Protein AF-0000000077798494 (afdb_homodimer)

Nearest PDB structures (foldseek):
  8tsc-assembly1_B  TM=3.861E-01  e=1.442E+00  Homo sapiens
  9gcf-assembly1_B  TM=3.998E-01  e=1.922E+00  Bos taurus
  7jis-assembly1_B  TM=4.315E-01  e=2.874E+00  Bos taurus
  6ocu-assembly1_B  TM=4.328E-01  e=2.714E+00  Bos taurus
  8qbr-assembly1_A  TM=2.816E-01  e=2.036E+00  Nostoc punctiforme

Secondary structure (DSSP, 8-state):
--THHHHTSHHHHHHHHHHHHHHHHHHHHHHHHHHHHHHHHHHHHHHHHHHHHHHHHH----S--SSHHHHHHHHHHHHHHHHHHHHHHHHHHHHHHHHHTHHHHHHHHHHHHHHHHHHHHHHHHHHHHHHHHHHHHHHHHHT--------------/--THHHHTSHHHHHHHHHHHHHHHHHHHHHHHHHHHHHHHHHHHHHHHHHHHHHHHHH----S--SSHHHHHHHHHHHHHHHHHHHHHHHHHHHHHHHHHTHHHHHHHHHHHHHHHHHHHHHHHHHHHHHHHHHHHHHHHHHT--------------

Radius of gyration: 45.67 Å; Cα contacts (8 Å, |Δi|>4): 141; chains: 2; bounding box: 42×217×79 Å

Solvent-accessible surface area (backbone atoms only — not comparable to full-atom values): 17309 Å² total; per-residue (Å²): 134,67,78,69,54,62,63,67,25,75,65,37,51,51,53,53,51,50,53,52,48,52,50,49,51,50,54,50,50,51,46,52,52,51,52,52,50,28,50,52,30,40,54,50,18,50,49,34,42,48,56,50,50,54,45,62,70,66,51,70,72,65,73,76,61,84,53,69,68,45,43,52,53,49,48,53,49,48,51,52,53,50,46,39,47,51,48,18,50,51,32,39,50,49,21,50,49,42,60,64,44,61,45,45,56,48,52,51,50,51,51,51,49,53,49,50,54,51,51,51,51,51,51,50,51,52,53,48,52,52,49,55,52,54,51,54,56,58,57,62,62,65,64,58,74,74,78,73,78,79,81,79,78,83,77,66,131,135,66,79,67,55,64,63,66,26,74,65,36,51,52,53,54,50,50,53,52,48,53,51,49,50,49,53,49,50,52,47,52,51,49,52,50,50,27,50,54,31,39,54,50,16,49,50,34,42,48,56,49,48,54,44,62,70,67,53,69,73,65,75,76,61,86,52,69,67,48,43,51,53,51,49,54,49,48,51,51,53,50,47,39,47,51,48,17,51,51,31,38,51,51,21,52,47,43,60,64,45,61,46,45,54,48,52,51,50,50,51,52,50,53,51,50,55,51,53,51,53,52,51,50,52,51,54,51,51,52,50,56,53,52,52,54,57,58,58,64,64,66,64,62,76,74,78,72,80,81,81,81,80,80,78,74,130

Structure (mmCIF, N/CA/C/O backbone):
data_AF-0000000077798494-model_v1
#
loop_
_entity.id
_entity.type
_entity.pdbx_description
1 polymer 'F-BAR domain-containing protein'
#
loop_
_atom_site.group_PDB
_atom_site.id
_atom_site.type_symbol
_atom_site.label_atom_id
_atom_site.label_alt_id
_atom_site.label_comp_id
_atom_site.label_asym_id
_atom_site.label_entity_id
_atom_site.label_seq_id
_atom_site.pdbx_PDB_ins_code
_atom_site.Cartn_x
_atom_site.Cartn_y
_atom_site.Cartn_z
_atom_site.occupancy
_atom_site.B_iso_or_equiv
_atom_site.auth_seq_id
_atom_site.auth_comp_id
_atom_site.auth_asym_id
_atom_site.auth_atom_id
_atom_site.pdbx_PDB_model_num
ATOM 1 N N . MET A 1 1 ? -2.008 61.969 16.922 1 38.12 1 MET A N 1
ATOM 2 C CA . MET A 1 1 ? -2.854 60.781 16.953 1 38.12 1 MET A CA 1
ATOM 3 C C . MET A 1 1 ? -2.119 59.562 16.375 1 38.12 1 MET A C 1
ATOM 5 O O . MET A 1 1 ? -1.83 59.531 15.18 1 38.12 1 MET A O 1
ATOM 9 N N . GLY A 1 2 ? -1.112 59 16.969 1 40.19 2 GLY A N 1
ATOM 10 C CA . GLY A 1 2 ? 0.053 58.25 16.5 1 40.19 2 GLY A CA 1
ATOM 11 C C . GLY A 1 2 ? -0.3 56.938 15.812 1 40.19 2 GLY A C 1
ATOM 12 O O . GLY A 1 2 ? -1.359 56.375 16.078 1 40.19 2 GLY A O 1
ATOM 13 N N . PHE A 1 3 ? 0.124 56.75 14.633 1 51.22 3 PHE A N 1
ATOM 14 C CA . PHE A 1 3 ? 0.122 55.625 13.68 1 51.22 3 PHE A CA 1
ATOM 15 C C . PHE A 1 3 ? 0.078 54.281 14.406 1 51.22 3 PHE A C 1
ATOM 17 O O . PHE A 1 3 ? -0.374 53.281 13.844 1 51.22 3 PHE A O 1
ATOM 24 N N . GLY A 1 4 ? 0.77 54.156 15.562 1 50.47 4 GLY A N 1
ATOM 25 C CA . GLY A 1 4 ? 0.907 52.938 16.328 1 50.47 4 GLY A CA 1
ATOM 26 C C . GLY A 1 4 ? -0.412 52.438 16.875 1 50.47 4 GLY A C 1
ATOM 27 O O . GLY A 1 4 ? -0.522 51.25 17.25 1 50.47 4 GLY A O 1
ATOM 28 N N . THR A 1 5 ? -1.364 53.219 17.234 1 53.5 5 THR A N 1
ATOM 29 C CA . THR A 1 5 ? -2.592 52.875 17.953 1 53.5 5 THR A CA 1
ATOM 30 C C . THR A 1 5 ? -3.543 52.094 17.062 1 53.5 5 THR A C 1
ATOM 32 O O . THR A 1 5 ? -4.328 51.281 17.547 1 53.5 5 THR A O 1
ATOM 35 N N . GLU A 1 6 ? -3.629 52.438 15.859 1 54.19 6 GLU A N 1
ATOM 36 C CA . GLU A 1 6 ? -4.586 51.781 14.961 1 54.19 6 GLU A CA 1
ATOM 37 C C . GLU A 1 6 ? -4.234 50.312 14.727 1 54.19 6 GLU A C 1
ATOM 39 O O . GLU A 1 6 ? -5.125 49.5 14.531 1 54.19 6 GLU A O 1
ATOM 44 N N . LEU A 1 7 ? -2.904 50.125 14.656 1 56.25 7 LEU A N 1
ATOM 45 C CA . LEU A 1 7 ? -2.393 48.781 14.406 1 56.25 7 LEU A CA 1
ATOM 46 C C . LEU A 1 7 ? -2.574 47.875 15.633 1 56.25 7 LEU A C 1
ATOM 48 O O . LEU A 1 7 ? -2.57 46.656 15.516 1 56.25 7 LEU A O 1
ATOM 52 N N . CYS A 1 8 ? -2.719 48.594 16.734 1 62.16 8 CYS A N 1
ATOM 53 C CA . CYS A 1 8 ? -2.908 47.906 18 1 62.16 8 CYS A CA 1
ATOM 54 C C . CYS A 1 8 ? -4.371 47.938 18.422 1 62.16 8 CYS A C 1
ATOM 56 O O . CYS A 1 8 ? -4.715 47.469 19.516 1 62.16 8 CYS A O 1
ATOM 58 N N . GLY A 1 9 ? -5.184 48.438 17.438 1 74.38 9 GLY A N 1
ATOM 59 C CA . GLY A 1 9 ? -6.586 48.531 17.812 1 74.38 9 GLY A CA 1
ATOM 60 C C . GLY A 1 9 ? -7.312 47.188 17.719 1 74.38 9 GLY A C 1
ATOM 61 O O . GLY A 1 9 ? -6.699 46.188 17.422 1 74.38 9 GLY A O 1
ATOM 62 N N . PRO A 1 10 ? -8.594 47.188 18.109 1 82.38 10 PRO A N 1
ATOM 63 C CA . PRO A 1 10 ? -9.414 45.969 18.125 1 82.38 10 PRO A CA 1
ATOM 64 C C . PRO A 1 10 ? -9.422 45.281 16.766 1 82.38 10 PRO A C 1
ATOM 66 O O . PRO A 1 10 ? -9.469 44.031 16.703 1 82.38 10 PRO A O 1
ATOM 69 N N . GLN A 1 11 ? -9.297 46.031 15.727 1 84.44 11 GLN A N 1
ATOM 70 C CA . GLN A 1 11 ? -9.32 45.438 14.398 1 84.44 11 GLN A CA 1
ATOM 71 C C . GLN A 1 11 ? -8.023 44.688 14.117 1 84.44 11 GLN A C 1
ATOM 73 O O . GLN A 1 11 ? -8.047 43.625 13.516 1 84.44 11 GLN A O 1
ATOM 78 N N . ALA A 1 12 ? -6.969 45.344 14.523 1 83.81 12 ALA A N 1
ATOM 79 C CA . ALA A 1 12 ? -5.668 44.688 14.336 1 83.81 12 ALA A CA 1
ATOM 80 C C . ALA A 1 12 ? -5.562 43.406 15.156 1 83.81 12 ALA A C 1
ATOM 82 O O . ALA A 1 12 ? -5.039 42.406 14.68 1 83.81 12 ALA A O 1
ATOM 83 N N . HIS A 1 13 ? -6.113 43.5 16.312 1 86.31 13 HIS A N 1
ATOM 84 C CA . HIS A 1 13 ? -6.105 42.312 17.203 1 86.31 13 HIS A CA 1
ATOM 85 C C . HIS A 1 13 ? -6.887 41.156 16.578 1 86.31 13 HIS A C 1
ATOM 87 O O . HIS A 1 13 ? -6.391 40.031 16.531 1 86.31 13 HIS A O 1
ATOM 93 N N . SER A 1 14 ? -8.023 41.469 16.062 1 88.62 14 SER A N 1
ATOM 94 C CA . SER A 1 14 ? -8.883 40.438 15.469 1 88.62 14 SER A CA 1
ATOM 95 C C . SER A 1 14 ? -8.234 39.844 14.234 1 88.62 14 SER A C 1
ATOM 97 O O . SER A 1 14 ? -8.344 38.625 14.008 1 88.62 14 SER A O 1
ATOM 99 N N . ALA A 1 15 ? -7.645 40.656 13.438 1 89.19 15 ALA A N 1
ATOM 100 C CA . ALA A 1 15 ? -6.98 40.156 12.227 1 89.19 15 ALA A CA 1
ATOM 101 C C . ALA A 1 15 ? -5.848 39.219 12.57 1 89.19 15 ALA A C 1
ATOM 103 O O . ALA A 1 15 ? -5.668 38.188 11.898 1 89.19 15 ALA A O 1
ATOM 104 N N . LEU A 1 16 ? -5.066 39.562 13.617 1 85.62 16 LEU A N 1
ATOM 105 C CA . LEU A 1 16 ? -3.951 38.719 14.039 1 85.62 16 LEU A CA 1
ATOM 106 C C . LEU A 1 16 ? -4.453 37.375 14.555 1 85.62 16 LEU A C 1
ATOM 108 O O . LEU A 1 16 ? -3.861 36.312 14.258 1 85.62 16 LEU A O 1
ATOM 112 N N . LEU A 1 17 ? -5.586 37.375 15.195 1 89.31 17 LEU A N 1
ATOM 113 C CA . LEU A 1 17 ? -6.152 36.156 15.711 1 89.31 17 LEU A CA 1
ATOM 114 C C . LEU A 1 17 ? -6.656 35.25 14.586 1 89.31 17 LEU A C 1
ATOM 116 O O . LEU A 1 17 ? -6.492 34.031 14.625 1 89.31 17 LEU A O 1
ATOM 120 N N . GLN A 1 18 ? -7.246 35.875 13.602 1 88.88 18 GLN A N 1
ATOM 121 C CA . GLN A 1 18 ? -7.746 35.125 12.453 1 88.88 18 GLN A CA 1
ATOM 122 C C . GLN A 1 18 ? -6.609 34.438 11.711 1 88.88 18 GLN A C 1
ATOM 124 O O . GLN A 1 18 ? -6.754 33.281 11.273 1 88.88 18 GLN A O 1
ATOM 129 N N . LEU A 1 19 ? -5.516 35.188 11.602 1 84.06 19 LEU A N 1
ATOM 130 C CA . LEU A 1 19 ? -4.34 34.594 10.953 1 84.06 19 LEU A CA 1
ATOM 131 C C . LEU A 1 19 ? -3.82 33.406 11.742 1 84.06 19 LEU A C 1
ATOM 133 O O . LEU A 1 19 ? -3.535 32.344 11.164 1 84.06 19 LEU A O 1
ATOM 137 N N . GLN A 1 20 ? -3.766 33.5 12.984 1 86.12 20 GLN A N 1
ATOM 138 C CA . GLN A 1 20 ? -3.289 32.438 13.844 1 86.12 20 GLN A CA 1
ATOM 139 C C . GLN A 1 20 ? -4.227 31.219 13.789 1 86.12 20 GLN A C 1
ATOM 141 O O . GLN A 1 20 ? -3.775 30.078 13.781 1 86.12 20 GLN A O 1
ATOM 146 N N . ASP A 1 21 ? -5.488 31.547 13.688 1 88.81 21 ASP A N 1
ATOM 147 C CA . ASP A 1 21 ? -6.48 30.469 13.617 1 88.81 21 ASP A CA 1
ATOM 148 C C . ASP A 1 21 ? -6.348 29.688 12.312 1 88.81 21 ASP A C 1
ATOM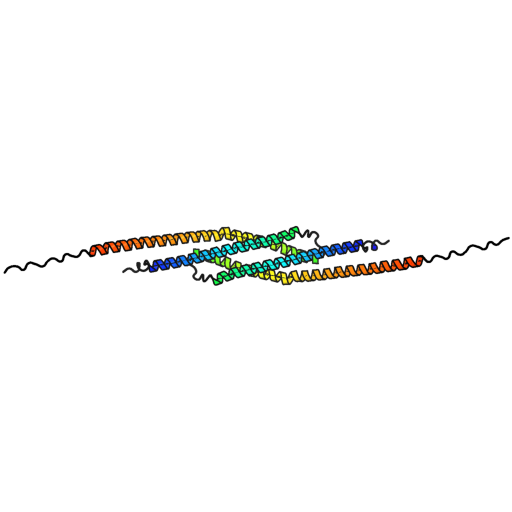 150 O O . ASP A 1 21 ? -6.465 28.469 12.312 1 88.81 21 ASP A O 1
ATOM 154 N N . SER A 1 22 ? -6.172 30.406 11.258 1 86.31 22 SER A N 1
ATOM 155 C CA . SER A 1 22 ? -5.996 29.75 9.969 1 86.31 22 SER A CA 1
ATOM 156 C C . SER A 1 22 ? -4.77 28.844 9.969 1 86.31 22 SER A C 1
ATOM 158 O O . SER A 1 22 ? -4.797 27.75 9.398 1 86.31 22 SER A O 1
ATOM 160 N N . GLU A 1 23 ? -3.729 29.297 10.586 1 86.12 23 GLU A N 1
ATOM 161 C CA . GLU A 1 23 ? -2.508 28.5 10.695 1 86.12 23 GLU A CA 1
ATOM 162 C C . GLU A 1 23 ? -2.746 27.234 11.508 1 86.12 23 GLU A C 1
ATOM 164 O O . GLU A 1 23 ? -2.279 26.141 11.141 1 86.12 23 GLU A O 1
ATOM 169 N N . LEU A 1 24 ? -3.4 27.484 12.523 1 89.25 24 LEU A N 1
ATOM 170 C CA . LEU A 1 24 ? -3.705 26.359 13.383 1 89.25 24 LEU A CA 1
ATOM 171 C C . LEU A 1 24 ? -4.562 25.328 12.648 1 89.25 24 LEU A C 1
ATOM 173 O O . LEU A 1 24 ? -4.336 24.125 12.773 1 89.25 24 LEU A O 1
ATOM 177 N N . ARG A 1 25 ? -5.496 25.828 11.914 1 89.56 25 ARG A N 1
ATOM 178 C CA . ARG A 1 25 ? -6.344 24.922 11.141 1 89.56 25 ARG A CA 1
ATOM 179 C C . ARG A 1 25 ? -5.52 24.109 10.148 1 89.56 25 ARG A C 1
ATOM 181 O O . ARG A 1 25 ? -5.758 22.922 9.961 1 89.56 25 ARG A O 1
ATOM 188 N N . LEU A 1 26 ? -4.578 24.734 9.555 1 85.75 26 LEU A N 1
ATOM 189 C CA . LEU A 1 26 ? -3.715 24.062 8.586 1 85.75 26 LEU A CA 1
ATOM 190 C C . LEU A 1 26 ? -2.873 22.984 9.258 1 85.75 26 LEU A C 1
ATOM 192 O O . LEU A 1 26 ? -2.773 21.875 8.75 1 85.75 26 LEU A O 1
ATOM 196 N N . LEU A 1 27 ? -2.299 23.375 10.344 1 89.56 27 LEU A N 1
ATOM 197 C CA . LEU A 1 27 ? -1.454 22.422 11.07 1 89.56 27 LEU A CA 1
ATOM 198 C C . LEU A 1 27 ? -2.262 21.219 11.531 1 89.56 27 LEU A C 1
ATOM 200 O O . LEU A 1 27 ? -1.782 20.078 11.469 1 89.56 27 LEU A O 1
ATOM 204 N N . GLU A 1 28 ? -3.486 21.484 11.914 1 91.94 28 GLU A N 1
ATOM 205 C CA . GLU A 1 28 ? -4.359 20.391 12.344 1 91.94 28 GLU A CA 1
ATOM 206 C C . GLU A 1 28 ? -4.73 19.5 11.164 1 91.94 28 GLU A C 1
ATOM 208 O O . GLU A 1 28 ? -4.836 18.281 11.32 1 91.94 28 GLU A O 1
ATOM 213 N N . LEU A 1 29 ? -5.039 20.094 10.102 1 89.75 29 LEU A N 1
ATOM 214 C CA . LEU A 1 29 ? -5.32 19.312 8.898 1 89.75 29 LEU A CA 1
ATOM 215 C C . LEU A 1 29 ? -4.129 18.438 8.523 1 89.75 29 LEU A C 1
ATOM 217 O O . LEU A 1 29 ? -4.301 17.266 8.188 1 89.75 29 LEU A O 1
ATOM 221 N N . MET A 1 30 ? -2.918 19 8.562 1 89.44 30 MET A N 1
ATOM 222 C CA . MET A 1 30 ? -1.704 18.25 8.258 1 89.44 30 MET A CA 1
ATOM 223 C C . MET A 1 30 ? -1.547 17.062 9.203 1 89.44 30 MET A C 1
ATOM 225 O O . MET A 1 30 ? -1.207 15.961 8.766 1 89.44 30 MET A O 1
ATOM 229 N N . LYS A 1 31 ? -1.787 17.375 10.422 1 91.69 31 LYS A N 1
ATOM 230 C CA . LYS A 1 31 ? -1.678 16.312 11.422 1 91.69 31 LYS A CA 1
ATOM 231 C C . LYS A 1 31 ? -2.662 15.188 11.125 1 91.69 31 LYS A C 1
ATOM 233 O O . LYS A 1 31 ? -2.281 14.016 11.109 1 91.69 31 LYS A O 1
ATOM 238 N N . LYS A 1 32 ? -3.877 15.555 10.906 1 93.31 32 LYS A N 1
ATOM 239 C CA . LYS A 1 32 ? -4.91 14.562 10.617 1 93.31 32 LYS A CA 1
ATOM 240 C C . LYS A 1 32 ? -4.551 13.727 9.398 1 93.31 32 LYS A C 1
ATOM 242 O O . LYS A 1 32 ? -4.711 12.5 9.398 1 93.31 32 LYS A O 1
ATOM 247 N N . TRP A 1 33 ? -4.184 14.422 8.43 1 93.38 33 TRP A N 1
ATOM 248 C CA . TRP A 1 33 ? -3.809 13.766 7.18 1 93.38 33 TRP A CA 1
ATOM 249 C C . TRP A 1 33 ? -2.652 12.797 7.398 1 93.38 33 TRP A C 1
ATOM 251 O O . TRP A 1 33 ? -2.666 11.672 6.883 1 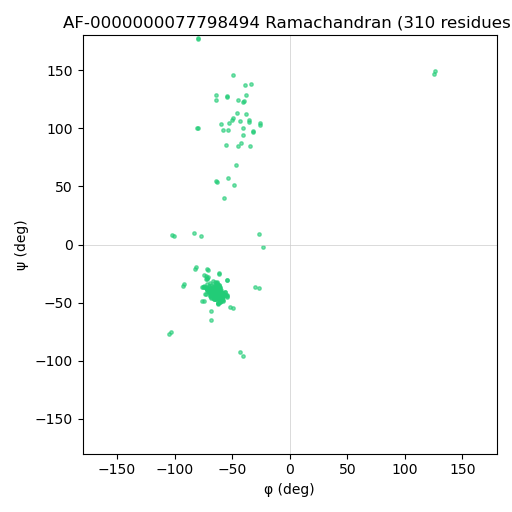93.38 33 TRP A O 1
ATOM 261 N N . MET A 1 34 ? -1.653 13.156 8.125 1 92.44 34 MET A N 1
ATOM 262 C CA . MET A 1 34 ? -0.494 12.312 8.398 1 92.44 34 MET A CA 1
ATOM 263 C C . MET A 1 34 ? -0.892 11.086 9.211 1 92.44 34 MET A C 1
ATOM 265 O O . MET A 1 34 ? -0.381 9.984 8.977 1 92.44 34 MET A O 1
ATOM 269 N N . VAL A 1 35 ? -1.792 11.336 10.148 1 94.12 35 VAL A N 1
ATOM 270 C CA . VAL A 1 35 ? -2.266 10.219 10.961 1 94.12 35 VAL A CA 1
ATOM 271 C C . VAL A 1 35 ? -2.963 9.195 10.078 1 94.12 35 VAL A C 1
ATOM 273 O O . VAL A 1 35 ? -2.723 7.988 10.203 1 94.12 35 VAL A O 1
ATOM 276 N N . GLN A 1 36 ? -3.762 9.703 9.219 1 94.25 36 GLN A N 1
ATOM 277 C CA . GLN A 1 36 ? -4.477 8.828 8.297 1 94.25 36 GLN A CA 1
ATOM 278 C C . GLN A 1 36 ? -3.508 8.078 7.391 1 94.25 36 GLN A C 1
ATOM 280 O O . GLN A 1 36 ? -3.691 6.887 7.129 1 94.25 36 GLN A O 1
ATOM 285 N N . ARG A 1 37 ? -2.514 8.773 6.934 1 94.62 37 ARG A N 1
ATOM 286 C CA . ARG A 1 37 ? -1.514 8.156 6.066 1 94.62 37 ARG A CA 1
ATOM 287 C C . ARG A 1 37 ? -0.758 7.055 6.805 1 94.62 37 ARG A C 1
ATOM 289 O O . ARG A 1 37 ? -0.543 5.973 6.258 1 94.62 37 ARG A O 1
ATOM 296 N N . ALA A 1 38 ? -0.375 7.348 7.973 1 95 38 ALA A N 1
ATOM 297 C CA . ALA A 1 38 ? 0.33 6.348 8.773 1 95 38 ALA A CA 1
ATOM 298 C C . ALA A 1 38 ? -0.544 5.121 9.016 1 95 38 ALA A C 1
ATOM 300 O O . ALA A 1 38 ? -0.068 3.986 8.93 1 95 38 ALA A O 1
ATOM 301 N N . LYS A 1 39 ? -1.758 5.352 9.289 1 95.94 39 LYS A N 1
ATOM 302 C CA . LYS A 1 39 ? -2.689 4.254 9.523 1 95.94 39 LYS A CA 1
ATOM 303 C C . LYS A 1 39 ? -2.842 3.385 8.281 1 95.94 39 LYS A C 1
ATOM 305 O O . LYS A 1 39 ? -2.783 2.156 8.359 1 95.94 39 LYS A O 1
ATOM 310 N N . SER A 1 40 ? -3.094 3.988 7.207 1 96.44 40 SER A N 1
ATOM 311 C CA . SER A 1 40 ? -3.258 3.266 5.949 1 96.44 40 SER A CA 1
ATOM 312 C C . SER A 1 40 ? -2.016 2.447 5.617 1 96.44 40 SER A C 1
ATOM 314 O O . SER A 1 40 ? -2.121 1.298 5.184 1 96.44 40 SER A O 1
ATOM 316 N N . ASP A 1 41 ? -0.827 3.008 5.805 1 97 41 ASP A N 1
ATOM 317 C CA . ASP A 1 41 ? 0.42 2.287 5.57 1 97 41 ASP A CA 1
ATOM 318 C C . ASP A 1 41 ? 0.528 1.062 6.477 1 97 41 ASP A C 1
ATOM 320 O O . ASP A 1 41 ? 0.942 -0.01 6.031 1 97 41 ASP A O 1
ATOM 324 N N . ARG A 1 42 ? 0.191 1.216 7.699 1 96.31 42 ARG A N 1
ATOM 325 C CA . ARG A 1 42 ? 0.266 0.118 8.656 1 96.31 42 ARG A CA 1
ATOM 326 C C . ARG A 1 42 ? -0.677 -1.016 8.266 1 96.31 42 ARG A C 1
ATOM 328 O O . ARG A 1 42 ? -0.296 -2.188 8.305 1 96.31 42 ARG A O 1
ATOM 335 N N . GLU A 1 43 ? -1.844 -0.682 7.918 1 97.12 43 GLU A N 1
ATOM 336 C CA . GLU A 1 43 ? -2.84 -1.676 7.535 1 97.12 43 GLU A CA 1
ATOM 337 C C . GLU A 1 43 ? -2.406 -2.438 6.285 1 97.12 43 GLU A C 1
ATOM 339 O O . GLU A 1 43 ? -2.51 -3.664 6.234 1 97.12 43 GLU A O 1
ATOM 344 N N . TY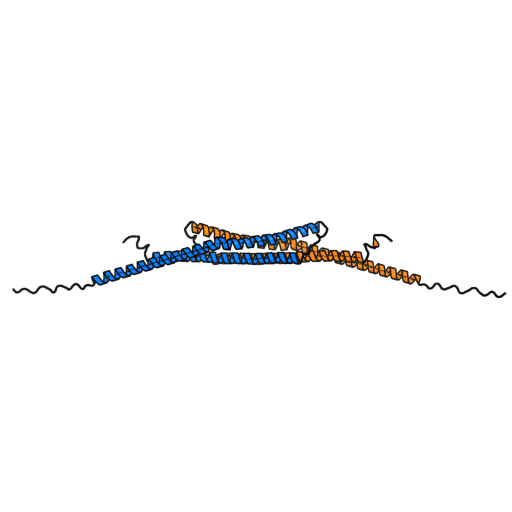R A 1 44 ? -1.979 -1.751 5.367 1 97.88 44 TYR A N 1
ATOM 345 C CA . TYR A 1 44 ? -1.54 -2.412 4.141 1 97.88 44 TYR A CA 1
ATOM 346 C C . TYR A 1 44 ? -0.297 -3.258 4.395 1 97.88 44 TYR A C 1
ATOM 348 O O . TYR A 1 44 ? -0.161 -4.352 3.844 1 97.88 44 TYR A O 1
ATOM 356 N N . ALA A 1 45 ? 0.644 -2.732 5.168 1 97.75 45 ALA A N 1
ATOM 357 C CA . ALA A 1 45 ? 1.824 -3.514 5.527 1 97.75 45 ALA A CA 1
ATOM 358 C C . ALA A 1 45 ? 1.43 -4.84 6.168 1 97.75 45 ALA A C 1
ATOM 360 O O . ALA A 1 45 ? 1.997 -5.887 5.848 1 97.75 45 ALA A O 1
ATOM 361 N N . ALA A 1 46 ? 0.474 -4.762 7.031 1 97.69 46 ALA A N 1
ATOM 362 C CA . ALA A 1 46 ? -0.006 -5.969 7.699 1 97.69 46 ALA A CA 1
ATOM 363 C C . ALA A 1 46 ? -0.623 -6.941 6.695 1 97.69 46 ALA A C 1
ATOM 365 O O . ALA A 1 46 ? -0.412 -8.148 6.785 1 97.69 46 ALA A O 1
ATOM 366 N N . LEU A 1 47 ? -1.389 -6.395 5.832 1 97.19 47 LEU A N 1
ATOM 367 C CA . LEU A 1 47 ? -2.004 -7.215 4.793 1 97.19 47 LEU A CA 1
ATOM 368 C C . LEU A 1 47 ? -0.942 -7.934 3.969 1 97.19 47 LEU A C 1
ATOM 370 O O . LEU A 1 47 ? -1.046 -9.141 3.73 1 97.19 47 LEU A O 1
ATOM 374 N N . LEU A 1 48 ? 0.085 -7.203 3.518 1 96.88 48 LEU A N 1
ATOM 375 C CA . LEU A 1 48 ? 1.164 -7.777 2.721 1 96.88 48 LEU A CA 1
ATOM 376 C C . LEU A 1 48 ? 1.906 -8.852 3.508 1 96.88 48 LEU A C 1
ATOM 378 O O . LEU A 1 48 ? 2.236 -9.906 2.963 1 96.88 48 LEU A O 1
ATOM 382 N N . HIS A 1 49 ? 2.096 -8.562 4.746 1 95.69 49 HIS A N 1
ATOM 383 C CA . HIS A 1 49 ? 2.783 -9.523 5.594 1 95.69 49 HIS A CA 1
ATOM 384 C C . HIS A 1 49 ? 1.967 -10.805 5.75 1 95.69 49 HIS A C 1
ATOM 386 O O . HIS A 1 49 ? 2.51 -11.906 5.664 1 95.69 49 HIS A O 1
ATOM 392 N N . ASN A 1 50 ? 0.719 -10.617 5.934 1 95.06 50 ASN A N 1
ATOM 393 C CA . ASN A 1 50 ? -0.171 -11.766 6.039 1 95.06 50 ASN A CA 1
ATOM 394 C C . ASN A 1 50 ? -0.192 -12.578 4.746 1 95.06 50 ASN A C 1
ATOM 396 O O . ASN A 1 50 ? -0.195 -13.812 4.781 1 95.06 50 ASN A O 1
ATOM 400 N N . THR A 1 51 ? -0.276 -11.875 3.678 1 93 51 THR A N 1
ATOM 401 C CA . THR A 1 51 ? -0.236 -12.531 2.375 1 93 51 THR A CA 1
ATOM 402 C C . THR A 1 51 ? 1.053 -13.336 2.209 1 93 51 THR A C 1
ATOM 404 O O . THR A 1 51 ? 1.03 -14.461 1.721 1 93 51 THR A O 1
ATOM 407 N N . PHE A 1 52 ? 2.123 -12.812 2.596 1 92.44 52 PHE A N 1
ATOM 408 C CA . PHE A 1 52 ? 3.426 -13.461 2.547 1 92.44 52 PHE A CA 1
ATOM 409 C C . PHE A 1 52 ? 3.441 -14.703 3.43 1 92.44 52 PHE A C 1
ATOM 411 O O . PHE A 1 52 ? 3.865 -15.781 2.994 1 92.44 52 PHE A O 1
ATOM 418 N N . CYS A 1 53 ? 2.836 -14.594 4.629 1 90.94 53 CYS A N 1
ATOM 419 C CA . CYS A 1 53 ? 2.844 -15.688 5.598 1 90.94 53 CYS A CA 1
ATOM 420 C C . CYS A 1 53 ? 1.955 -16.828 5.133 1 90.94 53 CYS A C 1
ATOM 422 O O . CYS A 1 53 ? 2.264 -18 5.379 1 90.94 53 CYS A O 1
ATOM 424 N N . GLN A 1 54 ? 0.9 -16.547 4.543 1 86.31 54 GLN A N 1
ATOM 425 C CA . GLN A 1 54 ? -0.019 -17.562 4.043 1 86.31 54 GLN A CA 1
ATOM 426 C C . GLN A 1 54 ? 0.657 -18.453 3.002 1 86.31 54 GLN A C 1
ATOM 428 O O . GLN A 1 54 ? 0.375 -19.641 2.922 1 86.31 54 GLN A O 1
ATOM 433 N N . LEU A 1 55 ? 1.501 -17.875 2.262 1 83.81 55 LEU A N 1
ATOM 434 C CA . LEU A 1 55 ? 2.234 -18.625 1.258 1 83.81 55 LEU A CA 1
ATOM 435 C C . LEU A 1 55 ? 3.244 -19.562 1.916 1 83.81 55 LEU A C 1
ATOM 437 O O . LEU A 1 55 ? 3.414 -20.703 1.48 1 83.81 55 LEU A O 1
ATOM 441 N N . GLU A 1 56 ? 3.854 -19.094 2.877 1 76.69 56 GLU A N 1
ATOM 442 C CA . GLU A 1 56 ? 4.855 -19.875 3.586 1 76.69 56 GLU A CA 1
ATOM 443 C C . GLU A 1 56 ? 4.227 -21.094 4.246 1 76.69 56 GLU A C 1
ATOM 445 O O . GLU A 1 56 ? 4.848 -22.156 4.316 1 76.69 56 GLU A O 1
ATOM 450 N N . LYS A 1 57 ? 3.029 -20.984 4.66 1 75.44 57 LYS A N 1
ATOM 451 C CA . LYS A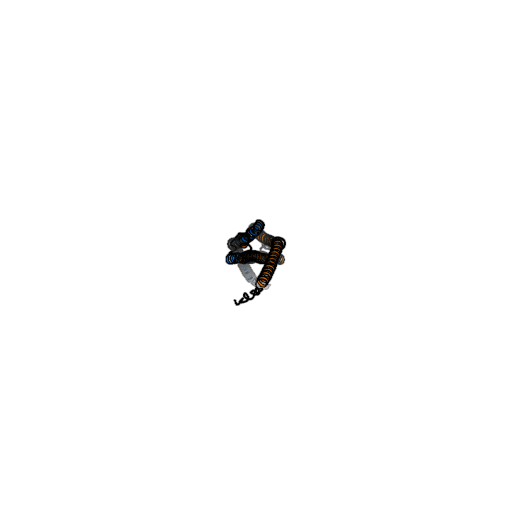 1 57 ? 2.328 -22.094 5.312 1 75.44 57 LYS A CA 1
ATOM 452 C C . LYS A 1 57 ? 1.872 -23.125 4.293 1 75.44 57 LYS A C 1
ATOM 454 O O . LYS A 1 57 ? 1.851 -24.328 4.586 1 75.44 57 LYS A O 1
ATOM 459 N N . GLN A 1 58 ? 1.281 -22.703 3.299 1 65 58 GLN A N 1
ATOM 460 C CA . GLN A 1 58 ? 0.806 -23.625 2.271 1 65 58 GLN A CA 1
ATOM 461 C C . GLN A 1 58 ? 1.972 -24.266 1.528 1 65 58 GLN A C 1
ATOM 463 O O . GLN A 1 58 ? 1.896 -25.438 1.136 1 65 58 GLN A O 1
ATOM 468 N N . GLU A 1 59 ? 2.824 -23.359 0.733 1 55.44 59 GLU A N 1
ATOM 469 C CA . GLU A 1 59 ? 3.807 -23.844 -0.232 1 55.44 59 GLU A CA 1
ATOM 470 C C . GLU A 1 59 ? 4.898 -24.656 0.455 1 55.44 59 GLU A C 1
ATOM 472 O O . GLU A 1 59 ? 5.727 -24.109 1.186 1 55.44 59 GLU A O 1
ATOM 477 N N . GLY A 1 60 ? 4.676 -25.547 1.135 1 50.81 60 GLY A N 1
ATOM 478 C CA . GLY A 1 60 ? 5.613 -26.656 0.993 1 50.81 60 GLY A CA 1
ATOM 479 C C . GLY A 1 60 ? 6.258 -26.719 -0.38 1 50.81 60 GLY A C 1
ATOM 480 O O . GLY A 1 60 ? 6.113 -27.719 -1.094 1 50.81 60 GLY A O 1
ATOM 481 N N . PHE A 1 61 ? 6.023 -25.781 -1.041 1 51.56 61 PHE A N 1
ATOM 482 C CA . PHE A 1 61 ? 6.441 -25.719 -2.438 1 51.56 61 PHE A CA 1
ATOM 483 C C . PHE A 1 61 ? 7.902 -26.125 -2.584 1 51.56 61 PHE A C 1
ATOM 485 O O . PHE A 1 61 ? 8.805 -25.312 -2.387 1 51.56 61 PHE A O 1
ATOM 492 N N . ARG A 1 62 ? 8.094 -27.172 -2.031 1 51.69 62 ARG A N 1
ATOM 493 C CA . ARG A 1 62 ? 9.414 -27.797 -1.92 1 51.69 62 ARG A CA 1
ATOM 494 C C . ARG A 1 62 ? 10.172 -27.703 -3.24 1 51.69 62 ARG A C 1
ATOM 496 O O . ARG A 1 62 ? 11.312 -27.25 -3.275 1 51.69 62 ARG A O 1
ATOM 503 N N . GLN A 1 63 ? 10.023 -28.844 -4.145 1 49.62 63 GLN A N 1
ATOM 504 C CA . GLN A 1 63 ? 11.047 -29.297 -5.078 1 49.62 63 GLN A CA 1
ATOM 505 C C . GLN A 1 63 ? 11.062 -28.438 -6.34 1 49.62 63 GLN A C 1
ATOM 507 O O . GLN A 1 63 ? 10.023 -28.234 -6.969 1 49.62 63 GLN A O 1
ATOM 512 N N . PRO A 1 64 ? 12 -27.484 -6.43 1 51.66 64 PRO A N 1
ATOM 513 C CA . PRO A 1 64 ? 12.188 -26.844 -7.738 1 51.66 64 PRO A CA 1
ATOM 514 C C . PRO A 1 64 ? 11.758 -27.75 -8.898 1 51.66 64 PRO A C 1
ATOM 516 O O . PRO A 1 64 ? 11.953 -28.969 -8.836 1 51.66 64 PRO A O 1
ATOM 519 N N . LEU A 1 65 ? 10.617 -27.469 -9.477 1 53.56 65 LEU A N 1
ATOM 520 C CA . LEU A 1 65 ? 10.289 -28.219 -10.688 1 53.56 65 LEU A CA 1
ATOM 521 C C . LEU A 1 65 ? 11.523 -28.391 -11.562 1 53.56 65 LEU A C 1
ATOM 523 O O . LEU A 1 65 ? 12.367 -27.5 -11.648 1 53.56 65 LEU A O 1
ATOM 527 N N . PRO A 1 66 ? 11.898 -29.516 -11.883 1 52.09 66 PRO A N 1
ATOM 528 C CA . PRO A 1 66 ? 12.961 -29.734 -12.867 1 52.09 66 PRO A CA 1
ATOM 529 C C . PRO A 1 66 ? 12.695 -29.031 -14.188 1 52.09 66 PRO A C 1
ATOM 531 O O . PRO A 1 66 ? 11.539 -28.922 -14.609 1 52.09 66 PRO A O 1
ATOM 534 N N . GLY A 1 67 ? 13.586 -28.203 -14.781 1 57.31 67 GLY A N 1
ATOM 535 C CA . GLY A 1 67 ? 13.656 -27.609 -16.109 1 57.31 67 GLY A CA 1
ATOM 536 C C . GLY A 1 67 ? 13.789 -26.109 -16.062 1 57.31 67 GLY A C 1
ATOM 537 O O . GLY A 1 67 ? 13.438 -25.469 -15.07 1 57.31 67 GLY A O 1
ATOM 538 N N . ASP A 1 68 ? 14.453 -25.672 -16.984 1 57.31 68 ASP A N 1
ATOM 539 C CA . ASP A 1 68 ? 14.875 -24.281 -17.156 1 57.31 68 ASP A CA 1
ATOM 540 C C . ASP A 1 68 ? 13.703 -23.312 -16.984 1 57.31 68 ASP A C 1
ATOM 542 O O . ASP A 1 68 ? 13.82 -22.297 -16.312 1 57.31 68 ASP A O 1
ATOM 546 N N . TYR A 1 69 ? 12.672 -23.594 -17.797 1 56.81 69 TYR A N 1
ATOM 547 C CA . TYR A 1 69 ? 11.547 -22.672 -17.797 1 56.81 69 TYR A CA 1
ATOM 548 C C . TYR A 1 69 ? 10.914 -22.594 -16.406 1 56.81 69 TYR A C 1
ATOM 550 O O . TYR A 1 69 ? 10.523 -21.516 -15.953 1 56.81 69 TYR A O 1
ATOM 558 N N . LYS A 1 70 ? 10.906 -23.734 -15.797 1 63.94 70 LYS A N 1
ATOM 559 C CA . LYS A 1 70 ? 10.414 -23.781 -14.422 1 63.94 70 LYS A CA 1
ATOM 560 C C . LYS A 1 70 ? 11.266 -22.922 -13.508 1 63.94 70 LYS A C 1
ATOM 562 O O . LYS A 1 70 ? 10.742 -22.234 -12.625 1 63.94 70 LYS A O 1
ATOM 567 N N . SER A 1 71 ? 12.422 -22.875 -14.141 1 69.44 71 SER A N 1
ATOM 568 C CA . SER A 1 71 ? 13.359 -22.094 -13.328 1 69.44 71 SER A CA 1
ATOM 569 C C . SER A 1 71 ? 13.055 -20.609 -13.406 1 69.44 71 SER A C 1
ATOM 571 O O . SER A 1 71 ? 13.07 -19.922 -12.391 1 69.44 71 SER A O 1
ATOM 573 N N . GLN A 1 72 ? 12.602 -20.156 -14.648 1 76.94 72 GLN A N 1
ATOM 574 C CA . GLN A 1 72 ? 12.352 -18.734 -14.812 1 76.94 72 GLN A CA 1
ATOM 575 C C . GLN A 1 72 ? 11.094 -18.312 -14.055 1 76.94 72 GLN A C 1
ATOM 577 O O . GLN A 1 72 ? 11.078 -17.266 -13.406 1 76.94 72 GLN A O 1
ATOM 582 N N . ILE A 1 73 ? 10.133 -19.141 -14.07 1 78.06 73 ILE A N 1
ATOM 583 C CA . ILE A 1 73 ? 8.875 -18.828 -13.398 1 78.06 73 ILE A CA 1
ATOM 584 C C . ILE A 1 73 ? 9.07 -18.875 -11.883 1 78.06 73 ILE A C 1
ATOM 586 O O . ILE A 1 73 ? 8.555 -18.016 -11.164 1 78.06 73 ILE A O 1
ATOM 590 N N . SER A 1 74 ? 9.852 -19.875 -11.562 1 79.19 74 SER A N 1
ATOM 591 C CA . SER A 1 74 ? 10.164 -20 -10.141 1 79.19 74 SER A CA 1
ATOM 592 C C . SER A 1 74 ? 10.914 -18.766 -9.633 1 79.19 74 SER A C 1
ATOM 594 O O . SER A 1 74 ? 10.602 -18.234 -8.562 1 79.19 74 SER A O 1
ATOM 596 N N . LYS A 1 75 ? 11.836 -18.312 -10.477 1 83.31 75 LYS A N 1
ATOM 597 C CA . LYS A 1 75 ? 12.617 -17.141 -10.102 1 83.31 75 LYS A CA 1
ATOM 598 C C . LYS A 1 75 ? 11.742 -15.898 -10.016 1 83.31 75 LYS A C 1
ATOM 600 O O . LYS A 1 75 ? 11.844 -15.133 -9.055 1 83.31 75 LYS A O 1
ATOM 605 N N . SER A 1 76 ? 10.914 -15.734 -10.992 1 82.94 76 SER A N 1
ATOM 606 C CA . SER A 1 76 ? 10.039 -14.578 -11 1 82.94 76 SER A CA 1
ATOM 607 C C . SER A 1 76 ? 9.078 -14.594 -9.812 1 82.94 76 SER A C 1
ATOM 609 O O . SER A 1 76 ? 8.789 -13.547 -9.227 1 82.94 76 SER A O 1
ATOM 611 N N . TRP A 1 77 ? 8.641 -15.711 -9.492 1 85.19 77 TRP A N 1
ATOM 612 C CA . TRP A 1 77 ? 7.734 -15.891 -8.359 1 85.19 77 TRP A CA 1
ATOM 613 C C . TRP A 1 77 ? 8.422 -15.547 -7.047 1 85.19 77 TRP A C 1
ATOM 615 O O . TRP A 1 77 ? 7.863 -14.82 -6.219 1 85.19 77 TRP A O 1
ATOM 625 N N . TRP A 1 78 ? 9.602 -15.977 -6.957 1 84.94 78 TRP A N 1
ATOM 626 C CA . TRP A 1 78 ? 10.344 -15.711 -5.727 1 84.94 78 TRP A CA 1
ATOM 627 C C . TRP A 1 78 ? 10.641 -14.227 -5.578 1 84.94 78 TRP A C 1
ATOM 629 O O . TRP A 1 78 ? 10.578 -13.68 -4.469 1 84.94 78 TRP A O 1
ATOM 639 N N . VAL A 1 79 ? 10.969 -13.633 -6.637 1 89.19 79 VAL A N 1
ATOM 640 C CA . VAL A 1 79 ? 11.211 -12.195 -6.621 1 89.19 79 VAL A CA 1
ATOM 641 C C . VAL A 1 79 ? 9.961 -11.461 -6.156 1 89.19 79 VAL A C 1
ATOM 643 O O . VAL A 1 79 ? 10.039 -10.562 -5.309 1 89.19 79 VAL A O 1
ATOM 646 N N . LEU A 1 80 ? 8.82 -11.914 -6.633 1 91.38 80 LEU A N 1
ATOM 647 C CA . LEU A 1 80 ? 7.562 -11.273 -6.258 1 91.38 80 LEU A CA 1
ATOM 648 C C . LEU A 1 80 ? 7.273 -11.477 -4.773 1 91.38 80 LEU A C 1
ATOM 650 O O . LEU A 1 80 ? 6.863 -10.539 -4.082 1 91.38 80 LEU A O 1
ATOM 654 N N . VAL A 1 81 ? 7.531 -12.633 -4.328 1 91.38 81 VAL A N 1
ATOM 655 C CA . VAL A 1 81 ? 7.293 -12.969 -2.93 1 91.38 81 VAL A CA 1
ATOM 656 C C . VAL A 1 81 ? 8.219 -12.148 -2.033 1 91.38 81 VAL A C 1
ATOM 658 O O . VAL A 1 81 ? 7.777 -11.562 -1.048 1 91.38 81 VAL A O 1
ATOM 661 N N . SER A 1 82 ? 9.398 -12.031 -2.461 1 93.25 82 SER A N 1
ATOM 662 C CA . SER A 1 82 ? 10.383 -11.266 -1.697 1 93.25 82 SER A CA 1
ATOM 663 C C . SER A 1 82 ? 10.055 -9.781 -1.694 1 93.25 82 SER A C 1
ATOM 665 O O . SER A 1 82 ? 10.18 -9.109 -0.666 1 93.25 82 SER A O 1
ATOM 667 N N . GLN A 1 83 ? 9.656 -9.344 -2.805 1 92.5 83 GLN A N 1
ATOM 668 C CA . GLN A 1 83 ? 9.266 -7.941 -2.922 1 92.5 83 GLN A CA 1
ATOM 669 C C . GLN A 1 83 ? 8.086 -7.617 -2.016 1 92.5 83 GLN A C 1
ATOM 671 O O . GLN A 1 83 ? 8 -6.52 -1.461 1 92.5 83 GLN A O 1
ATOM 676 N N . THR A 1 84 ? 7.191 -8.531 -1.902 1 94.62 84 THR A N 1
ATOM 677 C CA . THR A 1 84 ? 6.031 -8.344 -1.038 1 94.62 84 THR A CA 1
ATOM 678 C C . THR A 1 84 ? 6.465 -8.156 0.413 1 94.62 84 THR A C 1
ATOM 680 O O . THR A 1 84 ? 6.016 -7.223 1.085 1 94.62 84 THR A O 1
ATOM 683 N N . GLU A 1 85 ? 7.336 -8.961 0.847 1 94.44 85 GLU A N 1
ATOM 684 C CA . GLU A 1 85 ? 7.84 -8.844 2.211 1 94.44 85 GLU A CA 1
ATOM 685 C C . GLU A 1 85 ? 8.648 -7.559 2.395 1 94.44 85 GLU A C 1
ATOM 687 O O . GLU A 1 85 ? 8.508 -6.879 3.412 1 94.44 85 GLU A O 1
ATOM 692 N N . GLY A 1 86 ? 9.484 -7.266 1.369 1 96.31 86 GLY A N 1
ATOM 693 C CA . GLY A 1 86 ? 10.242 -6.027 1.415 1 96.31 86 GLY A CA 1
ATOM 694 C C . GLY A 1 86 ? 9.367 -4.793 1.48 1 96.31 86 GLY A C 1
ATOM 695 O O . GLY A 1 86 ? 9.617 -3.889 2.283 1 96.31 86 GLY A O 1
ATOM 696 N N . LEU A 1 87 ? 8.367 -4.781 0.695 1 95.06 87 LEU A N 1
ATOM 697 C CA . LEU A 1 87 ? 7.449 -3.648 0.678 1 95.06 87 LEU A CA 1
ATOM 698 C C . LEU A 1 87 ? 6.707 -3.529 2.006 1 95.06 87 LEU A C 1
ATOM 700 O O . LEU A 1 87 ? 6.496 -2.424 2.506 1 95.06 87 LEU A O 1
ATOM 704 N N . SER A 1 88 ? 6.289 -4.633 2.518 1 97.44 88 SER A N 1
ATOM 705 C CA . SER A 1 88 ? 5.629 -4.641 3.818 1 97.44 88 SER A CA 1
ATOM 706 C C . SER A 1 88 ? 6.492 -3.977 4.883 1 97.44 88 SER A C 1
ATOM 708 O O . SER A 1 88 ? 6.012 -3.139 5.648 1 97.44 88 SER A O 1
ATOM 710 N N . GLN A 1 89 ? 7.73 -4.297 4.895 1 97.19 89 GLN A N 1
ATOM 711 C CA . GLN A 1 89 ? 8.656 -3.748 5.879 1 97.19 89 GLN A CA 1
ATOM 712 C C . GLN A 1 89 ? 8.859 -2.252 5.668 1 97.19 89 GLN A C 1
ATOM 714 O O . GLN A 1 89 ? 8.891 -1.48 6.629 1 97.19 89 GLN A O 1
ATOM 719 N N . ILE A 1 90 ? 9.008 -1.92 4.457 1 96.06 90 ILE A N 1
ATOM 720 C CA . ILE A 1 90 ? 9.219 -0.517 4.117 1 96.06 90 ILE A CA 1
ATOM 721 C C . ILE A 1 90 ? 8.023 0.31 4.57 1 96.06 90 ILE A C 1
ATOM 723 O O . ILE A 1 90 ? 8.18 1.359 5.199 1 96.06 90 ILE A O 1
ATOM 727 N N . LEU A 1 91 ? 6.855 -0.18 4.273 1 96.81 91 LEU A N 1
ATOM 728 C CA . LEU A 1 91 ? 5.641 0.54 4.637 1 96.81 91 LEU A CA 1
ATOM 729 C C . LEU A 1 91 ? 5.48 0.604 6.152 1 96.81 91 LEU A C 1
ATOM 731 O O . LEU A 1 91 ? 5.062 1.632 6.691 1 96.81 91 LEU A O 1
ATOM 735 N N . ARG A 1 92 ? 5.809 -0.454 6.832 1 96.5 92 ARG A N 1
ATOM 736 C CA . ARG A 1 92 ? 5.738 -0.486 8.289 1 96.5 92 ARG A CA 1
ATOM 737 C C . ARG A 1 92 ? 6.699 0.528 8.906 1 96.5 92 ARG A C 1
ATOM 739 O O . ARG A 1 92 ? 6.316 1.284 9.797 1 96.5 92 ARG A O 1
ATOM 746 N N . ARG A 1 93 ? 7.883 0.565 8.406 1 95.19 93 ARG A N 1
ATOM 747 C CA . ARG A 1 93 ? 8.883 1.508 8.891 1 95.19 93 ARG A CA 1
ATOM 748 C C . ARG A 1 93 ? 8.461 2.947 8.625 1 95.19 93 ARG A C 1
ATOM 750 O O . ARG A 1 93 ? 8.633 3.82 9.477 1 95.19 93 ARG A O 1
ATOM 757 N N . HIS A 1 94 ? 7.938 3.135 7.441 1 92.62 94 HIS A N 1
ATOM 758 C CA . HIS A 1 94 ? 7.457 4.469 7.086 1 92.62 94 HIS A CA 1
ATOM 759 C C . HIS A 1 94 ? 6.375 4.938 8.047 1 92.62 94 HIS A C 1
ATOM 761 O O . HIS A 1 94 ? 6.402 6.082 8.508 1 92.62 94 HIS A O 1
ATOM 767 N N . ALA A 1 95 ? 5.43 4.078 8.32 1 94.62 95 ALA A N 1
ATOM 768 C CA . ALA A 1 95 ? 4.344 4.41 9.242 1 94.62 95 ALA A CA 1
ATOM 769 C C . ALA A 1 95 ? 4.883 4.734 10.633 1 94.62 95 ALA A C 1
ATOM 771 O O . ALA A 1 95 ? 4.438 5.691 11.266 1 94.62 95 ALA A O 1
ATOM 772 N N . GLU A 1 96 ? 5.832 3.996 11.055 1 94.38 96 GLU A N 1
ATOM 773 C CA . GLU A 1 96 ? 6.426 4.199 12.375 1 94.38 96 GLU A CA 1
ATOM 774 C C . GLU A 1 96 ? 7.215 5.504 12.43 1 94.38 96 GLU A C 1
ATOM 776 O O . GLU A 1 96 ? 7.152 6.23 13.422 1 94.38 96 GLU A O 1
ATOM 781 N N . ASP A 1 97 ? 7.938 5.809 11.367 1 91.88 97 ASP A N 1
ATOM 782 C CA . ASP A 1 97 ? 8.719 7.039 11.297 1 91.88 97 ASP A CA 1
ATOM 783 C C . ASP A 1 97 ? 7.816 8.266 11.32 1 91.88 97 ASP A C 1
ATOM 785 O O . ASP A 1 97 ? 8.148 9.281 11.945 1 91.88 97 ASP A O 1
ATOM 789 N N . LEU A 1 98 ? 6.688 8.203 10.641 1 89.62 98 LEU A N 1
ATOM 790 C CA . LEU A 1 98 ? 5.742 9.32 10.625 1 89.62 98 LEU A CA 1
ATOM 791 C C . LEU A 1 98 ? 5.18 9.562 12.023 1 89.62 98 LEU A C 1
ATOM 793 O O . LEU A 1 98 ? 5.062 10.719 12.453 1 89.62 98 LEU A O 1
ATOM 797 N N . ALA A 1 99 ? 4.938 8.469 12.688 1 84.12 99 ALA A N 1
ATOM 798 C CA . ALA A 1 99 ? 4.328 8.555 14.016 1 84.12 99 ALA A CA 1
ATOM 799 C C . ALA A 1 99 ? 5.328 9.07 15.047 1 84.12 99 ALA A C 1
ATOM 801 O O . ALA A 1 99 ? 4.945 9.758 16 1 84.12 99 ALA A O 1
ATOM 802 N N . ALA A 1 100 ? 6.582 8.82 14.859 1 81.06 100 ALA A N 1
ATOM 803 C CA . ALA A 1 100 ? 7.594 9.156 15.852 1 81.06 100 ALA A CA 1
ATOM 804 C C . ALA A 1 100 ? 8.18 10.539 15.594 1 81.06 100 ALA A C 1
ATOM 806 O O . ALA A 1 100 ? 8.539 11.258 16.531 1 81.06 100 ALA A O 1
ATOM 807 N N . GLY A 1 101 ? 8.273 10.867 14.305 1 85.88 101 GLY A N 1
ATOM 808 C CA . GLY A 1 101 ? 9.016 12.094 14.055 1 85.88 101 GLY A CA 1
ATOM 809 C C . GLY A 1 101 ? 8.125 13.266 13.703 1 85.88 101 GLY A C 1
ATOM 810 O O . GLY A 1 101 ? 7.75 14.055 14.57 1 85.88 101 GLY A O 1
ATOM 811 N N . PRO A 1 102 ? 7.633 13.352 12.578 1 86.69 102 PRO A N 1
ATOM 812 C CA . PRO A 1 102 ? 6.887 14.508 12.078 1 86.69 102 PRO A CA 1
ATOM 813 C C . PRO A 1 102 ? 5.59 14.75 12.852 1 86.69 102 PRO A C 1
ATOM 815 O O . PRO A 1 102 ? 5.234 15.898 13.125 1 86.69 102 PRO A O 1
ATOM 818 N N . LEU A 1 103 ? 4.922 13.734 13.219 1 90.5 103 LEU A N 1
ATOM 819 C CA . LEU A 1 103 ? 3.65 13.867 13.922 1 90.5 103 LEU A CA 1
ATOM 820 C C . LEU A 1 103 ? 3.855 14.445 15.312 1 90.5 103 LEU A C 1
ATOM 822 O O . LEU A 1 103 ? 3.07 15.281 15.766 1 90.5 103 LEU A O 1
ATOM 826 N N . ASN A 1 104 ? 4.848 14.008 15.977 1 89.75 104 ASN A N 1
ATOM 827 C CA . ASN A 1 104 ? 5.164 14.555 17.297 1 89.75 104 ASN A CA 1
ATOM 828 C C . ASN A 1 104 ? 5.516 16.031 17.219 1 89.75 104 ASN A C 1
ATOM 830 O O . ASN A 1 104 ? 5.02 16.844 18.016 1 89.75 104 ASN A O 1
ATOM 834 N N . LYS A 1 105 ? 6.406 16.328 16.328 1 87 105 LYS A N 1
ATOM 835 C CA . LYS A 1 105 ? 6.801 17.719 16.141 1 87 105 LYS A CA 1
ATOM 836 C C . LYS A 1 105 ? 5.59 18.594 15.82 1 87 105 LYS A C 1
ATOM 838 O O . LYS A 1 105 ? 5.477 19.703 16.328 1 87 105 LYS A O 1
ATOM 843 N N . LEU A 1 106 ? 4.715 18.078 15 1 89.56 106 LEU A N 1
ATOM 844 C CA . LEU A 1 106 ? 3.508 18.812 14.625 1 89.56 106 LEU A CA 1
ATOM 845 C C . LEU A 1 106 ? 2.594 19 15.836 1 89.56 106 LEU A C 1
ATOM 847 O O . LEU A 1 106 ? 2.041 20.078 16.031 1 89.56 106 LEU A O 1
ATOM 851 N N . THR A 1 107 ? 2.498 17.969 16.641 1 92.75 107 THR A N 1
ATOM 852 C CA . THR A 1 107 ? 1.672 18.031 17.844 1 92.75 107 THR A CA 1
ATOM 853 C C . THR A 1 107 ? 2.193 19.094 18.812 1 92.75 107 THR A C 1
ATOM 855 O O . THR A 1 107 ? 1.414 19.875 19.359 1 92.75 107 THR A O 1
ATOM 858 N N . LEU A 1 108 ? 3.484 19.156 18.906 1 91.94 108 LEU A N 1
ATOM 859 C CA . LEU A 1 108 ? 4.102 20.156 19.781 1 91.94 108 LEU A CA 1
ATOM 860 C C . LEU A 1 108 ? 3.891 21.562 19.234 1 91.94 108 LEU A C 1
ATOM 862 O O . LEU A 1 108 ? 3.574 22.484 19.984 1 91.94 108 LEU A O 1
ATOM 866 N N . LEU A 1 109 ? 4.082 21.656 17.953 1 89.81 109 LEU A N 1
ATOM 867 C CA . LEU A 1 109 ? 3.896 22.953 17.312 1 89.81 109 LEU A CA 1
ATOM 868 C C . LEU A 1 109 ? 2.459 23.438 17.469 1 89.81 109 LEU A C 1
ATOM 870 O O . LEU A 1 109 ? 2.229 24.609 17.766 1 89.81 109 LEU A O 1
ATOM 874 N N . ILE A 1 110 ? 1.529 22.609 17.312 1 94.31 110 ILE A N 1
ATOM 875 C CA . ILE A 1 110 ? 0.121 22.953 17.469 1 94.31 110 ILE A CA 1
ATOM 876 C C . ILE A 1 110 ? -0.143 23.406 18.906 1 94.31 110 ILE A C 1
ATOM 878 O O . ILE A 1 110 ? -0.801 24.438 19.125 1 94.31 110 ILE A O 1
ATOM 882 N N . ARG A 1 111 ? 0.372 22.703 19.797 1 95.38 111 ARG A N 1
ATOM 883 C CA . ARG A 1 111 ? 0.212 23.047 21.203 1 95.38 111 ARG A CA 1
ATOM 884 C C . ARG A 1 111 ? 0.802 24.422 21.5 1 95.38 111 ARG A C 1
ATOM 886 O O . ARG A 1 111 ? 0.162 25.25 22.156 1 95.38 111 ARG A O 1
ATOM 893 N N . ASP A 1 112 ? 1.997 24.594 21.062 1 93.62 112 ASP A N 1
ATOM 894 C CA . ASP A 1 112 ? 2.678 25.875 21.266 1 93.62 112 ASP A CA 1
ATOM 895 C C . ASP A 1 112 ? 1.883 27.031 20.672 1 93.62 112 ASP A C 1
ATOM 897 O O . ASP A 1 112 ? 1.743 28.078 21.297 1 93.62 112 ASP A O 1
ATOM 901 N N . LYS A 1 113 ? 1.386 26.828 19.516 1 91.56 113 LYS A N 1
ATOM 902 C CA . LYS A 1 113 ? 0.629 27.891 18.844 1 91.56 113 LYS A CA 1
ATOM 903 C C . LYS A 1 113 ? -0.694 28.141 19.562 1 91.56 113 LYS A C 1
ATOM 905 O O . LYS A 1 113 ? -1.128 29.297 19.672 1 91.56 113 LYS A O 1
ATOM 910 N N . GLN A 1 114 ? -1.25 27.078 19.953 1 94.88 114 GLN A N 1
ATOM 911 C CA . GLN A 1 114 ? -2.49 27.234 20.719 1 94.88 114 GLN A CA 1
ATOM 912 C C . GLN A 1 114 ? -2.264 28.031 22 1 94.88 114 GLN A C 1
ATOM 914 O O . GLN A 1 114 ? -3.068 28.891 22.344 1 94.88 114 GLN A O 1
ATOM 919 N N . GLN A 1 115 ? -1.176 27.844 22.641 1 94.62 115 GLN A N 1
ATOM 920 C CA . GLN A 1 115 ? -0.829 28.547 23.859 1 94.62 115 GLN A CA 1
ATOM 921 C C . GLN A 1 115 ? -0.544 30.016 23.578 1 94.62 115 GLN A C 1
ATOM 923 O O . GLN A 1 115 ? -0.959 30.891 24.344 1 94.62 115 GLN A O 1
ATOM 928 N N . LEU A 1 116 ? 0.178 30.234 22.547 1 91.38 116 LEU A N 1
ATOM 929 C CA . LEU A 1 116 ? 0.502 31.594 22.156 1 91.38 116 LEU A CA 1
ATOM 930 C C . LEU A 1 116 ? -0.763 32.375 21.828 1 91.38 116 LEU A C 1
ATOM 932 O O . LEU A 1 116 ? -0.909 33.531 22.25 1 91.38 116 LEU A O 1
ATOM 936 N N . ARG A 1 117 ? -1.673 31.734 21.047 1 91.88 117 ARG A N 1
ATOM 937 C CA . ARG A 1 117 ? -2.938 32.375 20.703 1 91.88 117 ARG A CA 1
ATOM 938 C C . ARG A 1 117 ? -3.744 32.688 21.953 1 91.88 117 ARG A C 1
ATOM 940 O O . ARG A 1 117 ? -4.316 33.781 22.062 1 91.88 117 ARG A O 1
ATOM 947 N N . LYS A 1 118 ? -3.797 31.844 22.922 1 94 118 LYS A N 1
ATOM 948 C CA . LYS A 1 118 ? -4.512 32.062 24.172 1 94 118 LYS A CA 1
ATOM 949 C C . LYS A 1 118 ? -3.891 33.188 24.969 1 94 118 LYS A C 1
ATOM 951 O O . LYS A 1 118 ? -4.602 34.062 25.469 1 94 118 LYS A O 1
ATOM 956 N N . ALA A 1 119 ? -2.602 33.219 25.094 1 93.12 119 ALA A N 1
ATOM 957 C CA . ALA A 1 119 ? -1.89 34.281 25.844 1 93.12 119 ALA A CA 1
ATOM 958 C C . ALA A 1 119 ? -2.137 35.656 25.219 1 93.12 119 ALA A C 1
ATOM 960 O O . ALA A 1 119 ? -2.387 36.625 25.938 1 93.12 119 ALA A O 1
ATOM 961 N N . TYR A 1 120 ? -2.045 35.656 23.953 1 89.75 120 TYR A N 1
ATOM 962 C CA . TYR A 1 120 ? -2.277 36.906 23.25 1 89.75 120 TYR A CA 1
ATOM 963 C C . TYR A 1 120 ? -3.697 37.406 23.484 1 89.75 120 TYR A C 1
ATOM 965 O O . TYR A 1 120 ? -3.908 38.594 23.719 1 89.75 120 TYR A O 1
ATOM 973 N N . SER A 1 121 ? -4.605 36.531 23.375 1 90.5 121 SER A N 1
ATOM 974 C CA . SER A 1 121 ? -6.008 36.875 23.578 1 90.5 121 SER A CA 1
ATOM 975 C C . SER A 1 121 ? -6.254 37.375 25 1 90.5 121 SER A C 1
ATOM 977 O O . SER A 1 121 ? -6.965 38.375 25.203 1 90.5 121 SER A O 1
ATOM 979 N N . GLU A 1 122 ? -5.648 36.781 25.922 1 92.88 122 GLU A N 1
ATOM 980 C CA . GLU A 1 122 ? -5.801 37.188 27.328 1 92.88 122 GLU A CA 1
ATOM 981 C C . GLU A 1 122 ? -5.164 38.531 27.594 1 92.88 122 GLU A C 1
ATOM 983 O O . GLU A 1 122 ? -5.73 39.375 28.312 1 92.88 122 GLU A O 1
ATOM 988 N N . GLN A 1 123 ? -4.023 38.781 27.016 1 90.31 123 GLN A N 1
ATOM 989 C CA . GLN A 1 123 ? -3.336 40.031 27.156 1 90.31 123 GLN A CA 1
ATOM 990 C C . GLN A 1 123 ? -4.168 41.188 26.578 1 90.31 123 GLN A C 1
ATOM 992 O O . GLN A 1 123 ? -4.281 42.25 27.188 1 90.31 123 GLN A O 1
ATOM 997 N N . TRP A 1 124 ? -4.727 40.906 25.453 1 88.69 124 TRP A N 1
ATOM 998 C CA . TRP A 1 124 ? -5.559 41.938 24.812 1 88.69 124 TRP A CA 1
ATOM 999 C C . TRP A 1 124 ? -6.797 42.219 25.641 1 88.69 124 TRP A C 1
ATOM 1001 O O . TRP A 1 124 ? -7.199 43.375 25.781 1 88.69 124 TRP A O 1
ATOM 1011 N N . GLN A 1 125 ? -7.414 41.219 26.172 1 88.44 125 GLN A N 1
ATOM 1012 C CA . GLN A 1 125 ? -8.594 41.375 27.016 1 88.44 125 GLN A CA 1
ATOM 1013 C C . GLN A 1 125 ? -8.273 42.188 28.266 1 88.44 125 GLN A C 1
ATOM 1015 O O . GLN A 1 125 ? -9.055 43.062 28.656 1 88.44 125 GLN A O 1
ATOM 1020 N N . GLN A 1 126 ? -7.121 42 28.859 1 91.44 126 GLN A N 1
ATOM 1021 C CA . GLN A 1 126 ? -6.699 42.75 30.047 1 91.44 126 GLN A CA 1
ATOM 1022 C C . GLN A 1 126 ? -6.438 44.219 29.719 1 91.44 126 GLN A C 1
ATOM 1024 O O . GLN A 1 126 ? -6.867 45.094 30.453 1 91.44 126 GLN A O 1
ATOM 1029 N N . LEU A 1 127 ? -5.746 44.406 28.625 1 88.56 127 LEU A N 1
ATOM 1030 C CA . LEU A 1 127 ? -5.438 45.75 28.203 1 88.56 127 LEU A CA 1
ATOM 1031 C C . LEU A 1 127 ? -6.715 46.531 27.891 1 88.56 127 LEU A C 1
ATOM 1033 O O . LEU A 1 127 ? -6.855 47.688 28.266 1 88.56 127 LEU A O 1
ATOM 1037 N N . ASN A 1 128 ? -7.621 45.812 27.25 1 85.88 128 ASN A N 1
ATOM 1038 C CA . ASN A 1 128 ? -8.891 46.438 26.906 1 85.88 128 ASN A CA 1
ATOM 1039 C C . ASN A 1 128 ? -9.719 46.75 28.156 1 85.88 128 ASN A C 1
ATOM 1041 O O . ASN A 1 128 ? -10.359 47.781 28.25 1 85.88 128 ASN A O 1
ATOM 1045 N N . GLN A 1 129 ? -9.742 45.938 29.094 1 88.25 129 GLN A N 1
ATOM 1046 C CA . GLN A 1 129 ? -10.461 46.156 30.344 1 88.25 129 GLN A CA 1
ATOM 1047 C C . GLN A 1 129 ? -9.891 47.375 31.094 1 88.25 129 GLN A C 1
ATOM 1049 O O . GLN A 1 129 ? -10.641 48.188 31.609 1 88.25 129 GLN A O 1
ATOM 1054 N N . ASP A 1 130 ? -8.57 47.5 31.141 1 87.88 130 ASP A N 1
ATOM 1055 C CA . ASP A 1 130 ? -7.91 48.625 31.812 1 87.88 130 ASP A CA 1
ATOM 1056 C C . ASP A 1 130 ? -8.234 49.938 31.109 1 87.88 130 ASP A C 1
ATOM 1058 O O . ASP A 1 130 ? -8.445 50.969 31.766 1 87.88 130 ASP A O 1
ATOM 1062 N N . TYR A 1 131 ? -8.273 49.781 29.844 1 83.31 131 TYR A N 1
ATOM 1063 C CA . TYR A 1 131 ? -8.586 50.969 29.062 1 83.31 131 TYR A CA 1
ATOM 1064 C C . TYR A 1 131 ? -10.008 51.469 29.344 1 83.31 131 TYR A C 1
ATOM 1066 O O . TYR A 1 131 ? -10.227 52.656 29.594 1 83.31 131 TYR A O 1
ATOM 1074 N N . VAL A 1 132 ? -10.961 50.594 29.344 1 84.88 132 VAL A N 1
ATOM 1075 C CA . VAL A 1 132 ? -12.359 50.906 29.594 1 84.88 132 VAL A CA 1
ATOM 1076 C C . VAL A 1 132 ? -12.523 51.469 31.016 1 84.88 132 VAL A C 1
ATOM 1078 O O . VAL A 1 132 ? -13.266 52.406 31.234 1 84.88 132 VAL A O 1
ATOM 1081 N N . ARG A 1 133 ? -11.742 50.938 31.984 1 88.44 133 ARG A N 1
ATOM 1082 C CA . ARG A 1 133 ? -11.789 51.406 33.375 1 88.44 133 ARG A CA 1
ATOM 1083 C C . ARG A 1 133 ? -11.234 52.812 33.5 1 88.44 133 ARG A C 1
ATOM 1085 O O . ARG A 1 133 ? -11.797 53.625 34.219 1 88.44 133 ARG A O 1
ATOM 1092 N N . ALA A 1 134 ? -10.219 53.125 32.781 1 87.5 134 ALA A N 1
ATOM 1093 C CA . ALA A 1 134 ? -9.586 54.469 32.844 1 87.5 134 ALA A CA 1
ATOM 1094 C C . ALA A 1 134 ? -10.477 55.531 32.188 1 87.5 134 ALA A C 1
ATOM 1096 O O . ALA A 1 134 ? -10.602 56.625 32.719 1 87.5 134 ALA A O 1
ATOM 1097 N N . LEU A 1 135 ? -11.148 55.094 31.188 1 84.19 135 LEU A N 1
ATOM 1098 C CA . LEU A 1 135 ? -12.062 56.031 30.516 1 84.19 135 LEU A CA 1
ATOM 1099 C C . LEU A 1 135 ? -13.258 56.344 31.406 1 84.19 135 LEU A C 1
ATOM 1101 O O . LEU A 1 135 ? -13.695 57.5 31.469 1 84.19 135 LEU A O 1
ATOM 1105 N N . SER A 1 136 ? -13.742 55.375 32.031 1 86.69 136 SER A N 1
ATOM 1106 C CA . SER A 1 136 ? -14.891 55.562 32.938 1 86.69 136 SER A CA 1
ATOM 1107 C C . SER A 1 136 ? -14.531 56.438 34.125 1 86.69 136 SER A C 1
ATOM 1109 O O . SER A 1 136 ? -15.336 57.281 34.562 1 86.69 136 SER A O 1
ATOM 1111 N N . ALA A 1 137 ? -13.328 56.438 34.625 1 86.19 137 ALA A N 1
ATOM 1112 C CA . ALA A 1 137 ? -12.875 57.25 35.75 1 86.19 137 ALA A CA 1
ATOM 1113 C C . ALA A 1 137 ? -12.672 58.688 35.375 1 86.19 137 ALA A C 1
ATOM 1115 O O . ALA A 1 137 ? -12.961 59.594 36.156 1 86.19 137 ALA A O 1
ATOM 1116 N N . MET A 1 138 ? -12.195 59 34.188 1 82.69 138 MET A N 1
ATOM 1117 C CA . MET A 1 138 ? -11.969 60.344 33.719 1 82.69 138 MET A CA 1
ATOM 1118 C C . MET A 1 138 ? -13.289 61.031 33.375 1 82.69 138 MET A C 1
ATOM 1120 O O . MET A 1 138 ? -13.438 62.25 33.625 1 82.69 138 MET A O 1
ATOM 1124 N N . GLY A 1 139 ? -14.242 60.25 32.812 1 74.38 139 GLY A N 1
ATOM 1125 C CA . GLY A 1 139 ? -15.547 60.812 32.469 1 74.38 139 GLY A CA 1
ATOM 1126 C C . GLY A 1 139 ? -16.359 61.188 33.719 1 74.38 139 GLY A C 1
ATOM 1127 O O . GLY A 1 139 ? -17.125 62.156 33.688 1 74.38 139 GLY A O 1
ATOM 1128 N N . SER A 1 140 ? -16.344 60.531 34.844 1 70.19 140 SER A N 1
ATOM 1129 C CA . SER A 1 140 ? -17.078 60.844 36.062 1 70.19 140 SER A CA 1
ATOM 1130 C C . SER A 1 140 ? -16.516 62.062 36.75 1 70.19 140 SER A C 1
ATOM 1132 O O . SER A 1 140 ? -17.234 62.781 37.438 1 70.19 140 SER A O 1
ATOM 1134 N N . GLY A 1 141 ? -15.211 62.375 36.625 1 64.06 141 GLY A N 1
ATOM 1135 C CA . GLY A 1 141 ? -14.648 63.594 37.219 1 64.06 141 GLY A CA 1
ATOM 1136 C C . GLY A 1 141 ? -15.055 64.875 36.5 1 64.06 141 GLY A C 1
ATOM 1137 O O . GLY A 1 141 ? -15.125 65.938 37.125 1 64.06 141 GLY A O 1
ATOM 1138 N N . VAL A 1 142 ? -15.336 64.875 35.344 1 63.5 142 VAL A N 1
ATOM 1139 C CA . VAL A 1 142 ? -15.672 66.062 34.594 1 63.5 142 VAL A CA 1
ATOM 1140 C C . VAL A 1 142 ? -17.141 66.438 34.812 1 63.5 142 VAL A C 1
ATOM 1142 O O . VAL A 1 142 ? -17.547 67.562 34.562 1 63.5 142 VAL A O 1
ATOM 1145 N N . SER A 1 143 ? -17.953 65.562 35.219 1 55.34 143 SER A N 1
ATOM 1146 C CA . SER A 1 143 ? -19.328 66 35.406 1 55.34 143 SER A CA 1
ATOM 1147 C C . SER A 1 143 ? -19.484 66.812 36.719 1 55.34 143 SER A C 1
ATOM 1149 O O . SER A 1 143 ? -20.453 66.625 37.469 1 55.34 143 SER A O 1
ATOM 1151 N N . SER A 1 144 ? -18.391 67.125 37.406 1 50.5 144 SER A N 1
ATOM 1152 C CA . SER A 1 144 ? -18.766 68 38.5 1 50.5 144 SER A CA 1
ATOM 1153 C C . SER A 1 144 ? -19.453 69.25 38 1 50.5 144 SER A C 1
ATOM 1155 O O . SER A 1 144 ? -18.938 69.938 37.125 1 50.5 144 SER A O 1
ATOM 1157 N N . PRO A 1 145 ? -20.812 69.312 38.031 1 53.31 145 PRO A N 1
ATOM 1158 C CA . PRO A 1 145 ? -21.562 70.562 37.719 1 53.31 145 PRO A CA 1
ATOM 1159 C C . PRO A 1 145 ? -20.938 71.812 38.344 1 53.31 145 PRO A C 1
ATOM 1161 O O . PRO A 1 145 ? -20.594 71.812 39.531 1 53.31 145 PRO A O 1
ATOM 1164 N N . GLY A 1 146 ? -20.047 72.438 37.75 1 49 146 GLY A N 1
ATOM 1165 C CA . GLY A 1 146 ? -19.656 73.75 38.156 1 49 146 GLY A CA 1
ATOM 1166 C C . GLY A 1 146 ? -20.797 74.562 38.75 1 49 146 GLY A C 1
ATOM 1167 O O . GLY A 1 146 ? -21.891 74.625 38.156 1 49 146 GLY A O 1
ATOM 1168 N N . ARG A 1 147 ? -20.922 74.625 40.062 1 51.78 147 ARG A N 1
ATOM 1169 C CA . ARG A 1 147 ? -21.75 75.625 40.75 1 51.78 147 ARG A CA 1
ATOM 1170 C C . ARG A 1 147 ? -21.625 77 40.094 1 51.78 147 ARG A C 1
ATOM 1172 O O . ARG A 1 147 ? -20.531 77.5 39.906 1 51.78 147 ARG A O 1
ATOM 1179 N N . ARG A 1 148 ? -22.516 77.312 39.188 1 52.5 148 ARG A N 1
ATOM 1180 C CA . ARG A 1 148 ? -22.609 78.625 38.625 1 52.5 148 ARG A CA 1
ATOM 1181 C C . ARG A 1 148 ? -22.547 79.688 39.75 1 52.5 148 ARG A C 1
ATOM 1183 O O . ARG A 1 148 ? -23.266 79.625 40.75 1 52.5 148 ARG A O 1
ATOM 1190 N N . PRO A 1 149 ? -21.516 80.5 39.844 1 48.12 149 PRO A N 1
ATOM 1191 C CA . PRO A 1 149 ? -21.469 81.625 40.812 1 48.12 149 PRO A CA 1
ATOM 1192 C C . PRO A 1 149 ? -22.672 82.562 40.719 1 48.12 149 PRO A C 1
ATOM 1194 O O . PRO A 1 149 ? -23.172 82.812 39.625 1 48.12 149 PRO A O 1
ATOM 1197 N N . SER A 1 150 ? -23.641 82.375 41.594 1 44.59 150 SER A N 1
ATOM 1198 C CA . SER A 1 150 ? -24.734 83.312 41.781 1 44.59 150 SER A CA 1
ATOM 1199 C C . SER A 1 150 ? -24.25 84.75 41.656 1 44.59 150 SER A C 1
ATOM 1201 O O . SER A 1 150 ? -23.172 85.062 42.125 1 44.59 150 SER A O 1
ATOM 1203 N N . SER A 1 151 ? -24.688 85.5 40.562 1 42.22 151 SER A N 1
ATOM 1204 C CA . SER A 1 151 ? -24.594 86.938 40.156 1 42.22 151 SER A CA 1
ATOM 1205 C C . SER A 1 151 ? -24.641 87.875 41.375 1 42.22 151 SER A C 1
ATOM 1207 O O . SER A 1 151 ? -25.219 87.5 42.406 1 42.22 151 SER A O 1
ATOM 1209 N N . LEU A 1 152 ? -23.766 88.938 41.344 1 44.44 152 LEU A N 1
ATOM 1210 C CA . LEU A 1 152 ? -23.406 90.125 42.062 1 44.44 152 LEU A CA 1
ATOM 1211 C C . LEU A 1 152 ? -24.641 91 42.406 1 44.44 152 LEU A C 1
ATOM 1213 O O . LEU A 1 152 ? -25.562 91.125 41.594 1 44.44 152 LEU A O 1
ATOM 1217 N N . GLY A 1 153 ? -24.969 91 43.688 1 40.12 153 GLY A N 1
ATOM 1218 C CA . GLY A 1 153 ? -25.844 91.875 44.375 1 40.12 153 GLY A CA 1
ATOM 1219 C C . GLY A 1 153 ? -25.781 93.312 43.844 1 40.12 153 GLY A C 1
ATOM 1220 O O . GLY A 1 153 ? -24.734 93.75 43.344 1 40.12 153 GLY A O 1
ATOM 1221 N N . GLN A 1 154 ? -26.859 93.75 43.094 1 41.31 154 GLN A N 1
ATOM 1222 C CA . GLN A 1 154 ? -27.25 95.125 42.719 1 41.31 154 GLN A CA 1
ATOM 1223 C C . GLN A 1 154 ? -26.922 96.125 43.812 1 41.31 154 GLN A C 1
ATOM 1225 O O . GLN A 1 154 ? -27.469 96 44.906 1 41.31 154 GLN A O 1
ATOM 1230 N N . LEU A 1 155 ? -25.719 96.625 43.844 1 34.88 155 LEU A N 1
ATOM 1231 C CA . LEU A 1 155 ? -25.344 97.75 44.688 1 34.88 155 LEU A CA 1
ATOM 1232 C C . LEU A 1 155 ? -26.344 98.875 44.531 1 34.88 155 LEU A C 1
ATOM 1234 O O . LEU A 1 155 ? -26.953 99.062 43.469 1 34.88 155 LEU A O 1
ATOM 1238 N N . GLN A 1 156 ? -26.609 99.625 45.594 1 41.38 156 GLN A N 1
ATOM 1239 C CA . GLN A 1 156 ? -27.344 100.75 46.188 1 41.38 156 GLN A CA 1
ATOM 1240 C C . GLN A 1 156 ? -26.922 102.062 45.531 1 41.38 156 GLN A C 1
ATOM 1242 O O . GLN A 1 156 ? -27.625 103.062 45.625 1 41.38 156 GLN A O 1
ATOM 1247 N N . PRO A 1 157 ? -26.875 102.5 44.281 1 30.97 157 PRO A N 1
ATOM 1248 C CA . PRO A 1 157 ? -27.062 103.938 44.625 1 30.97 157 PRO A CA 1
ATOM 1249 C C . PRO A 1 157 ? -28.5 104.25 45.062 1 30.97 157 PRO A C 1
ATOM 1251 O O . PRO A 1 157 ? -29.422 103.5 44.75 1 30.97 157 PRO A O 1
ATOM 1254 N N . MET B 1 1 ? 12.914 -59.969 -20.859 1 38.09 1 MET B N 1
ATOM 1255 C CA . MET B 1 1 ? 11.852 -59.219 -20.219 1 38.09 1 MET B CA 1
ATOM 1256 C C . MET B 1 1 ? 12.266 -57.75 -20.031 1 38.09 1 MET B C 1
ATOM 1258 O O . MET B 1 1 ? 13.164 -57.469 -19.234 1 38.09 1 MET B O 1
ATOM 1262 N N . GLY B 1 2 ? 12.422 -56.906 -21.016 1 40.03 2 GLY B N 1
ATOM 1263 C CA . GLY B 1 2 ? 13.25 -55.719 -21.203 1 40.03 2 GLY B CA 1
ATOM 1264 C C . GLY B 1 2 ? 12.898 -54.594 -20.25 1 40.03 2 GLY B C 1
ATOM 1265 O O . GLY B 1 2 ? 11.781 -54.531 -19.734 1 40.03 2 GLY B O 1
ATOM 1266 N N . PHE B 1 3 ? 13.82 -54.031 -19.547 1 51.5 3 PHE B N 1
ATOM 1267 C CA . PHE B 1 3 ? 13.953 -52.906 -18.625 1 51.5 3 PHE B CA 1
ATOM 1268 C C . PHE B 1 3 ? 12.953 -51.812 -18.969 1 51.5 3 PHE B C 1
ATOM 1270 O O . PHE B 1 3 ? 12.602 -51 -18.109 1 51.5 3 PHE B O 1
ATOM 1277 N N . GLY B 1 4 ? 12.664 -51.562 -20.266 1 50.41 4 GLY B N 1
ATOM 1278 C CA . GLY B 1 4 ? 11.812 -50.5 -20.75 1 50.41 4 GLY B CA 1
ATOM 1279 C C . GLY B 1 4 ? 10.367 -50.625 -20.297 1 50.41 4 GLY B C 1
ATOM 1280 O O . GLY B 1 4 ? 9.617 -49.656 -20.312 1 50.41 4 GLY B O 1
ATOM 1281 N N . THR B 1 5 ? 9.805 -51.781 -20.141 1 53.59 5 THR B N 1
ATOM 1282 C CA . THR B 1 5 ? 8.391 -52.062 -19.906 1 53.59 5 THR B CA 1
ATOM 1283 C C . THR B 1 5 ? 7.961 -51.625 -18.516 1 53.59 5 THR B C 1
ATOM 1285 O O . THR B 1 5 ? 6.801 -51.25 -18.297 1 53.59 5 THR B O 1
ATOM 1288 N N . GLU B 1 6 ? 8.758 -51.781 -17.562 1 54.12 6 GLU B N 1
ATOM 1289 C CA . GLU B 1 6 ? 8.383 -51.5 -16.188 1 54.12 6 GLU B CA 1
ATOM 1290 C C . GLU B 1 6 ? 8.18 -50 -15.992 1 54.12 6 GLU B C 1
ATOM 1292 O O . GLU B 1 6 ? 7.363 -49.562 -15.172 1 54.12 6 GLU B O 1
ATOM 1297 N N . LEU B 1 7 ? 9.062 -49.25 -16.688 1 56.06 7 LEU B N 1
ATOM 1298 C CA . LEU B 1 7 ? 9.039 -47.812 -16.594 1 56.06 7 LEU B CA 1
ATOM 1299 C C . LEU B 1 7 ? 7.82 -47.219 -17.297 1 56.06 7 LEU B C 1
ATOM 1301 O O . LEU B 1 7 ? 7.398 -46.094 -17.016 1 56.06 7 LEU B O 1
ATOM 1305 N N . CYS B 1 8 ? 7.328 -48.062 -18.203 1 62.25 8 CYS B N 1
ATOM 1306 C CA . CYS B 1 8 ? 6.156 -47.688 -18.969 1 62.25 8 CYS B CA 1
ATOM 1307 C C . CYS B 1 8 ? 4.898 -48.344 -18.422 1 62.25 8 CYS B C 1
ATOM 1309 O O . CYS B 1 8 ? 3.818 -48.188 -19 1 62.25 8 CYS B O 1
ATOM 1311 N N . GLY B 1 9 ? 5.148 -49 -17.234 1 74.25 9 GLY B N 1
ATOM 1312 C CA . GLY B 1 9 ? 3.982 -49.688 -16.703 1 74.25 9 GLY B CA 1
ATOM 1313 C C . GLY B 1 9 ? 3.018 -48.75 -15.984 1 74.25 9 GLY B C 1
ATOM 1314 O O . GLY B 1 9 ? 3.215 -47.531 -15.969 1 74.25 9 GLY B O 1
ATOM 1315 N N . PRO B 1 10 ? 1.875 -49.312 -15.508 1 82.44 10 PRO B N 1
ATOM 1316 C CA . PRO B 1 10 ? 0.828 -48.531 -14.836 1 82.44 10 PRO B CA 1
ATOM 1317 C C . PRO B 1 10 ? 1.36 -47.719 -13.664 1 82.44 10 PRO B C 1
ATOM 1319 O O . PRO B 1 10 ? 0.882 -46.594 -13.422 1 82.44 10 PRO B O 1
ATOM 1322 N N . GLN B 1 11 ? 2.385 -48.219 -13.031 1 84.44 11 GLN B N 1
ATOM 1323 C CA . GLN B 1 11 ? 2.941 -47.5 -11.891 1 84.44 11 GLN B CA 1
ATOM 1324 C C . GLN B 1 11 ? 3.705 -46.25 -12.344 1 84.44 11 GLN B C 1
ATOM 1326 O O . GLN B 1 11 ? 3.623 -45.219 -11.703 1 84.44 11 GLN B O 1
ATOM 1331 N N . ALA B 1 12 ? 4.445 -46.5 -13.391 1 83.81 12 ALA B N 1
ATOM 1332 C CA . ALA B 1 12 ? 5.207 -45.375 -13.945 1 83.81 12 ALA B CA 1
ATOM 1333 C C . ALA B 1 12 ? 4.277 -44.281 -14.469 1 83.81 12 ALA B C 1
ATOM 1335 O O . ALA B 1 12 ? 4.535 -43.094 -14.266 1 83.81 12 ALA B O 1
ATOM 1336 N N . HIS B 1 13 ? 3.234 -44.719 -15.055 1 86.44 13 HIS B N 1
ATOM 1337 C CA . HIS B 1 13 ? 2.248 -43.781 -15.578 1 86.44 13 HIS B CA 1
ATOM 1338 C C . HIS B 1 13 ? 1.628 -42.969 -14.461 1 86.44 13 HIS B C 1
ATOM 1340 O O . HIS B 1 13 ? 1.558 -41.719 -14.562 1 86.44 13 HIS B O 1
ATOM 1346 N N . SER B 1 14 ? 1.264 -43.594 -13.414 1 88.69 14 SER B N 1
ATOM 1347 C CA . SER B 1 14 ? 0.625 -42.938 -12.289 1 88.69 14 SER B CA 1
ATOM 1348 C C . SER B 1 14 ? 1.578 -41.938 -11.617 1 88.69 14 SER B C 1
ATOM 1350 O O . SER B 1 14 ? 1.167 -40.875 -11.203 1 88.69 14 SER B O 1
ATOM 1352 N N . ALA B 1 15 ? 2.787 -42.344 -11.469 1 89.25 15 ALA B N 1
ATOM 1353 C CA . ALA B 1 15 ? 3.789 -41.469 -10.852 1 89.25 15 ALA B CA 1
ATOM 1354 C C . ALA B 1 15 ? 3.992 -40.188 -11.664 1 89.25 15 ALA B C 1
ATOM 1356 O O . ALA B 1 15 ? 4.117 -39.094 -11.102 1 89.25 15 ALA B O 1
ATOM 1357 N N . LEU B 1 16 ? 4.039 -40.344 -13.008 1 85.75 16 LEU B N 1
ATOM 1358 C CA . LEU B 1 16 ? 4.223 -39.219 -13.891 1 85.75 16 LEU B CA 1
ATOM 1359 C C . LEU B 1 16 ? 3.035 -38.25 -13.797 1 85.75 16 LEU B C 1
ATOM 1361 O O . LEU B 1 16 ? 3.215 -37.031 -13.773 1 85.75 16 LEU B O 1
ATOM 1365 N N . LEU B 1 17 ? 1.88 -38.781 -13.617 1 89.31 17 LEU B N 1
ATOM 1366 C CA . LEU B 1 17 ? 0.681 -37.969 -13.516 1 89.31 17 LEU B CA 1
ATOM 1367 C C . LEU B 1 17 ? 0.664 -37.219 -12.195 1 89.31 17 LEU B C 1
ATOM 1369 O O . LEU B 1 17 ? 0.267 -36.031 -12.156 1 89.31 17 LEU B O 1
ATOM 1373 N N . GLN B 1 18 ? 1.1 -37.875 -11.148 1 89 18 GLN B N 1
ATOM 1374 C CA . GLN B 1 18 ? 1.144 -37.219 -9.844 1 89 18 GLN B CA 1
ATOM 1375 C C . GLN B 1 18 ? 2.107 -36.031 -9.852 1 89 18 GLN B C 1
ATOM 1377 O O . GLN B 1 18 ? 1.821 -35 -9.258 1 89 18 GLN B O 1
ATOM 1382 N N . LEU B 1 19 ? 3.225 -36.281 -10.531 1 83.94 19 LEU B N 1
ATOM 1383 C CA . LEU B 1 19 ? 4.203 -35.188 -10.648 1 83.94 19 LEU B CA 1
ATOM 1384 C C . LEU B 1 19 ? 3.619 -34 -11.406 1 83.94 19 LEU B C 1
ATOM 1386 O O . LEU B 1 19 ? 3.752 -32.875 -10.977 1 83.94 19 LEU B O 1
ATOM 1390 N N . GLN B 1 20 ? 2.939 -34.25 -12.43 1 86.38 20 GLN B N 1
ATOM 1391 C CA . GLN B 1 20 ? 2.328 -33.188 -13.234 1 86.38 20 GLN B CA 1
ATOM 1392 C C . GLN B 1 20 ? 1.234 -32.469 -12.461 1 86.38 20 GLN B C 1
ATOM 1394 O O . GLN B 1 20 ? 1.1 -31.25 -12.57 1 86.38 20 GLN B O 1
ATOM 1399 N N . ASP B 1 21 ? 0.559 -33.25 -11.672 1 88.94 21 ASP B N 1
ATOM 1400 C CA . ASP B 1 21 ? -0.508 -32.656 -10.867 1 88.94 21 ASP B CA 1
ATOM 1401 C C . ASP B 1 21 ? 0.057 -31.719 -9.82 1 88.94 21 ASP B C 1
ATOM 1403 O O . ASP B 1 21 ? -0.505 -30.641 -9.57 1 88.94 21 ASP B O 1
ATOM 1407 N N . SER B 1 22 ? 1.095 -32.156 -9.188 1 86.62 22 SER B N 1
ATOM 1408 C CA . SER B 1 22 ? 1.735 -31.297 -8.188 1 86.62 22 SER B CA 1
ATOM 1409 C C . SER B 1 22 ? 2.236 -30 -8.805 1 86.62 22 SER B C 1
ATOM 1411 O O . SER B 1 22 ? 2.129 -28.938 -8.188 1 86.62 22 SER B O 1
ATOM 1413 N N . GLU B 1 23 ? 2.756 -30.078 -9.977 1 86.31 23 GLU B N 1
ATOM 1414 C CA . GLU B 1 23 ? 3.227 -28.891 -10.688 1 86.31 23 GLU B CA 1
ATOM 1415 C C . GLU B 1 23 ? 2.072 -27.938 -11.008 1 86.31 23 GLU B C 1
ATOM 1417 O O . GLU B 1 23 ? 2.197 -26.734 -10.844 1 86.31 23 GLU B O 1
ATOM 1422 N N . LEU B 1 24 ? 1.111 -28.578 -11.438 1 89.44 24 LEU B N 1
ATOM 1423 C CA . LEU B 1 24 ? -0.068 -27.781 -11.773 1 89.44 24 LEU B CA 1
ATOM 1424 C C . LEU B 1 24 ? -0.623 -27.094 -10.539 1 89.44 24 LEU B C 1
ATOM 1426 O O . LEU B 1 24 ? -1.007 -25.922 -10.602 1 89.44 24 LEU B O 1
ATOM 1430 N N . ARG B 1 25 ? -0.631 -27.812 -9.469 1 89.69 25 ARG B N 1
ATOM 1431 C CA . ARG B 1 25 ? -1.11 -27.219 -8.227 1 89.69 25 ARG B CA 1
ATOM 1432 C C . ARG B 1 25 ? -0.252 -26.016 -7.82 1 89.69 25 ARG B C 1
ATOM 1434 O O . ARG B 1 25 ? -0.772 -25 -7.363 1 89.69 25 ARG B O 1
ATOM 1441 N N . LEU B 1 26 ? 1.003 -26.125 -8.016 1 85.81 26 LEU B N 1
ATOM 1442 C CA . LEU B 1 26 ? 1.927 -25.047 -7.68 1 85.81 26 LEU B CA 1
ATOM 1443 C C . LEU B 1 26 ? 1.686 -23.828 -8.562 1 85.81 26 LEU B C 1
ATOM 1445 O O . LEU B 1 26 ? 1.622 -22.703 -8.062 1 85.81 26 LEU B O 1
ATOM 1449 N N . LEU B 1 27 ? 1.57 -24.094 -9.805 1 89.62 27 LEU B N 1
ATOM 1450 C CA . LEU B 1 27 ? 1.353 -23.016 -10.75 1 89.62 27 LEU B CA 1
ATOM 1451 C C . LEU B 1 27 ? 0.038 -22.297 -10.461 1 89.62 27 LEU B C 1
ATOM 1453 O O . LEU B 1 27 ? -0.034 -21.062 -10.539 1 89.62 27 LEU B O 1
ATOM 1457 N N . GLU B 1 28 ? -0.938 -23.062 -10.07 1 91.94 28 GLU B N 1
ATOM 1458 C CA . GLU B 1 28 ? -2.229 -22.469 -9.727 1 91.94 28 GLU B CA 1
ATOM 1459 C C . GLU B 1 28 ? -2.135 -21.641 -8.453 1 91.94 28 GLU B C 1
ATOM 1461 O O . GLU B 1 28 ? -2.777 -20.594 -8.336 1 91.94 28 GLU B O 1
ATOM 1466 N N . LEU B 1 29 ? -1.465 -22.141 -7.512 1 89.69 29 LEU B N 1
ATOM 1467 C CA . LEU B 1 29 ? -1.234 -21.391 -6.285 1 89.69 29 LEU B CA 1
ATOM 1468 C C . LEU B 1 29 ? -0.525 -20.078 -6.578 1 89.69 29 LEU B C 1
ATOM 1470 O O . LEU B 1 29 ? -0.898 -19.031 -6.043 1 89.69 29 LEU B O 1
ATOM 1474 N N . MET B 1 30 ? 0.498 -20.125 -7.426 1 89.5 30 MET B N 1
ATOM 1475 C CA . MET B 1 30 ? 1.231 -18.922 -7.809 1 89.5 30 MET B CA 1
ATOM 1476 C C . MET B 1 30 ? 0.306 -17.906 -8.477 1 89.5 30 MET B C 1
ATOM 1478 O O . MET B 1 30 ? 0.371 -16.719 -8.18 1 89.5 30 MET B O 1
ATOM 1482 N N . LYS B 1 31 ? -0.476 -18.453 -9.328 1 91.75 31 LYS B N 1
ATOM 1483 C CA . LYS B 1 31 ? -1.417 -17.594 -10.031 1 91.75 31 LYS B CA 1
ATOM 1484 C C . LYS B 1 31 ? -2.369 -16.906 -9.055 1 91.75 31 LYS B C 1
ATOM 1486 O O . LYS B 1 31 ? -2.561 -15.695 -9.109 1 91.75 31 LYS B O 1
ATOM 1491 N N . LYS B 1 32 ? -2.932 -17.672 -8.188 1 93.38 32 LYS B N 1
ATOM 1492 C CA . LYS B 1 32 ? -3.869 -17.141 -7.207 1 93.38 32 LYS B CA 1
ATOM 1493 C C . LYS B 1 32 ? -3.211 -16.078 -6.344 1 93.38 32 LYS B C 1
ATOM 1495 O O . LYS B 1 32 ? -3.807 -15.031 -6.078 1 93.38 32 LYS B O 1
ATOM 1500 N N . TRP B 1 33 ? -2.092 -16.422 -5.91 1 93.44 33 TRP B N 1
ATOM 1501 C CA . TRP B 1 33 ? -1.339 -15.508 -5.062 1 93.44 33 TRP B CA 1
ATOM 1502 C C . TRP B 1 33 ? -1.052 -14.203 -5.793 1 93.44 33 TRP B C 1
ATOM 1504 O O . TRP B 1 33 ? -1.195 -13.117 -5.223 1 93.44 33 TRP B O 1
ATOM 1514 N N . MET B 1 34 ? -0.662 -14.234 -7.016 1 92.5 34 MET B N 1
ATOM 1515 C CA . MET B 1 34 ? -0.354 -13.047 -7.812 1 92.5 34 MET B CA 1
ATOM 1516 C C . MET B 1 34 ? -1.604 -12.203 -8.039 1 92.5 34 MET B C 1
ATOM 1518 O O . MET B 1 34 ? -1.542 -10.977 -8.008 1 92.5 34 MET B O 1
ATOM 1522 N N . VAL B 1 35 ? -2.693 -12.93 -8.266 1 94.12 35 VAL B N 1
ATOM 1523 C CA . VAL B 1 35 ? -3.953 -12.219 -8.461 1 94.12 35 VAL B CA 1
ATOM 1524 C C . VAL B 1 35 ? -4.309 -11.438 -7.203 1 94.12 35 VAL B C 1
ATOM 1526 O O . VAL B 1 35 ? -4.691 -10.266 -7.281 1 94.12 35 VAL B O 1
ATOM 1529 N N . GLN B 1 36 ? -4.141 -12.086 -6.121 1 94.25 36 GLN B N 1
ATOM 1530 C CA . GLN B 1 36 ? -4.426 -11.445 -4.84 1 94.25 36 GLN B CA 1
ATOM 1531 C C . GLN B 1 36 ? -3.502 -10.258 -4.605 1 94.25 36 GLN B C 1
ATOM 1533 O O . GLN B 1 36 ? -3.941 -9.211 -4.121 1 94.25 36 GLN B O 1
ATOM 1538 N N . ARG B 1 37 ? -2.273 -10.43 -4.949 1 94.62 37 ARG B N 1
ATOM 1539 C CA . ARG B 1 37 ? -1.301 -9.352 -4.785 1 94.62 37 ARG B CA 1
ATOM 1540 C C . ARG B 1 37 ? -1.652 -8.156 -5.66 1 94.62 37 ARG B C 1
ATOM 1542 O O . ARG B 1 37 ? -1.604 -7.012 -5.207 1 94.62 37 ARG B O 1
ATOM 1549 N N . ALA B 1 38 ? -1.981 -8.43 -6.848 1 95.06 38 ALA B N 1
ATOM 1550 C CA . ALA B 1 38 ? -2.367 -7.355 -7.762 1 95.06 38 ALA B CA 1
ATOM 1551 C C . ALA B 1 38 ? -3.602 -6.617 -7.254 1 95.06 38 ALA B C 1
ATOM 1553 O O . ALA B 1 38 ? -3.668 -5.387 -7.316 1 95.06 38 ALA B O 1
ATOM 1554 N N . LYS B 1 39 ? -4.516 -7.348 -6.77 1 95.94 39 LYS B N 1
ATOM 1555 C CA . LYS B 1 39 ? -5.734 -6.75 -6.238 1 95.94 39 LYS B CA 1
ATOM 1556 C C . LYS B 1 39 ? -5.434 -5.848 -5.047 1 95.94 39 LYS B C 1
ATOM 1558 O O . LYS B 1 39 ? -5.926 -4.719 -4.977 1 95.94 39 LYS B O 1
ATOM 1563 N N . SER B 1 40 ? -4.711 -6.348 -4.133 1 96.38 40 SER B N 1
ATOM 1564 C CA . SER B 1 40 ? -4.352 -5.578 -2.945 1 96.38 40 SER B CA 1
ATOM 1565 C C . SER B 1 40 ? -3.611 -4.301 -3.314 1 96.38 40 SER B C 1
ATOM 1567 O O . SER B 1 40 ? -3.873 -3.238 -2.748 1 96.38 40 SER B O 1
ATOM 1569 N N . ASP B 1 41 ? -2.691 -4.363 -4.262 1 96.94 41 ASP B N 1
ATOM 1570 C CA . ASP B 1 41 ? -1.965 -3.188 -4.727 1 96.94 41 ASP B CA 1
ATOM 1571 C C . ASP B 1 41 ? -2.916 -2.158 -5.332 1 96.94 41 ASP B C 1
ATOM 1573 O O . ASP B 1 41 ? -2.781 -0.958 -5.078 1 96.94 41 ASP B O 1
ATOM 1577 N N . ARG B 1 42 ? -3.83 -2.592 -6.109 1 96.25 42 ARG B N 1
ATOM 1578 C CA . ARG B 1 42 ? -4.785 -1.698 -6.754 1 96.25 42 ARG B CA 1
ATOM 1579 C C . ARG B 1 42 ? -5.656 -0.986 -5.723 1 96.25 42 ARG B C 1
ATOM 1581 O O . ARG B 1 42 ? -5.875 0.223 -5.816 1 96.25 42 ARG B O 1
ATOM 1588 N N . GLU B 1 43 ? -6.117 -1.715 -4.785 1 97.06 43 GLU B N 1
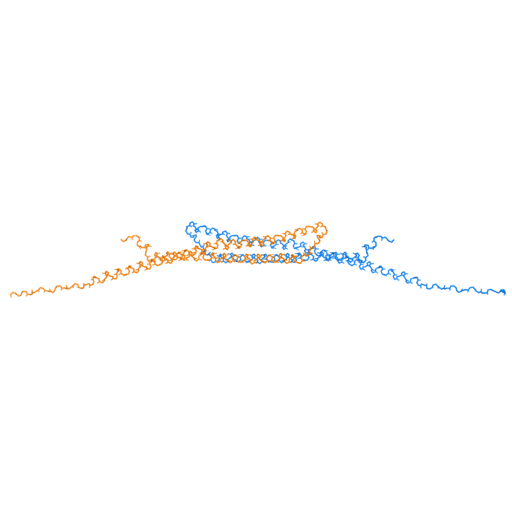ATOM 1589 C CA . GLU B 1 43 ? -6.969 -1.152 -3.742 1 97.06 43 GLU B CA 1
ATOM 1590 C C . GLU B 1 43 ? -6.215 -0.111 -2.918 1 97.06 43 GLU B C 1
ATOM 1592 O O . GLU B 1 43 ? -6.742 0.969 -2.641 1 97.06 43 GLU B O 1
ATOM 1597 N N . TYR B 1 44 ? -5.078 -0.427 -2.547 1 97.88 44 TYR B N 1
ATOM 1598 C CA . TYR B 1 44 ? -4.297 0.517 -1.757 1 97.88 44 TYR B CA 1
ATOM 1599 C C . TYR B 1 44 ? -3.92 1.739 -2.584 1 97.88 44 TYR B C 1
ATOM 1601 O O . TYR B 1 44 ? -3.924 2.865 -2.08 1 97.88 44 TYR B O 1
ATOM 1609 N N . ALA B 1 45 ? -3.541 1.524 -3.836 1 97.69 45 ALA B N 1
ATOM 1610 C CA . ALA B 1 45 ? -3.244 2.648 -4.719 1 97.69 45 ALA B CA 1
ATOM 1611 C C . ALA B 1 45 ? -4.43 3.609 -4.801 1 97.69 45 ALA B C 1
ATOM 1613 O O . ALA B 1 45 ? -4.25 4.828 -4.742 1 97.69 45 ALA B O 1
ATOM 1614 N N . ALA B 1 46 ? -5.578 3.035 -4.914 1 97.69 46 ALA B N 1
ATOM 1615 C CA . ALA B 1 46 ? -6.789 3.848 -4.98 1 97.69 46 ALA B CA 1
ATOM 1616 C C . ALA B 1 46 ? -6.996 4.629 -3.686 1 97.69 46 ALA B C 1
ATOM 1618 O O . ALA B 1 46 ? -7.383 5.801 -3.715 1 97.69 46 ALA B O 1
ATOM 1619 N N . LEU B 1 47 ? -6.785 3.945 -2.619 1 97.19 47 LEU B N 1
ATOM 1620 C CA . LEU B 1 47 ? -6.914 4.594 -1.318 1 97.19 47 LEU B CA 1
ATOM 1621 C C . LEU B 1 47 ? -5.961 5.781 -1.208 1 97.19 47 LEU B C 1
ATOM 1623 O O . LEU B 1 47 ? -6.363 6.867 -0.787 1 97.19 47 LEU B O 1
ATOM 1627 N N . LEU B 1 48 ? -4.699 5.59 -1.585 1 96.88 48 LEU B N 1
ATOM 1628 C CA . LEU B 1 48 ? -3.697 6.648 -1.529 1 96.88 48 LEU B CA 1
ATOM 1629 C C . LEU B 1 48 ? -4.078 7.805 -2.445 1 96.88 48 LEU B C 1
ATOM 1631 O O . LEU B 1 48 ? -3.938 8.969 -2.068 1 96.88 48 LEU B O 1
ATOM 1635 N N . HIS B 1 49 ? -4.582 7.441 -3.57 1 95.69 49 HIS B N 1
ATOM 1636 C CA . HIS B 1 49 ? -4.996 8.469 -4.52 1 95.69 49 HIS B CA 1
ATOM 1637 C C . HIS B 1 49 ? -6.164 9.281 -3.969 1 95.69 49 HIS B C 1
ATOM 1639 O O . HIS B 1 49 ? -6.176 10.516 -4.078 1 95.69 49 HIS B O 1
ATOM 1645 N N . ASN B 1 50 ? -7.059 8.594 -3.395 1 95 50 ASN B N 1
ATOM 1646 C CA . ASN B 1 50 ? -8.195 9.266 -2.779 1 95 50 ASN B CA 1
ATOM 1647 C C . ASN B 1 50 ? -7.754 10.18 -1.641 1 95 50 ASN B C 1
ATOM 1649 O O . ASN B 1 50 ? -8.273 11.297 -1.497 1 95 50 ASN B O 1
ATOM 1653 N N . THR B 1 51 ? -6.895 9.656 -0.848 1 93 51 THR B N 1
ATOM 1654 C CA . THR B 1 51 ? -6.34 10.453 0.243 1 93 51 THR B CA 1
ATOM 1655 C C . THR B 1 51 ? -5.664 11.711 -0.295 1 93 51 THR B C 1
ATOM 1657 O O . THR B 1 51 ? -5.836 12.805 0.26 1 93 51 THR B O 1
ATOM 1660 N N . PHE B 1 52 ? -4.949 11.602 -1.318 1 92.31 52 PHE B N 1
ATOM 1661 C CA . PHE B 1 52 ? -4.277 12.719 -1.977 1 92.31 52 PHE B CA 1
ATOM 1662 C C . PHE B 1 52 ? -5.289 13.727 -2.506 1 92.31 52 PHE B C 1
ATOM 1664 O O . PHE B 1 52 ? -5.164 14.93 -2.27 1 92.31 52 PHE B O 1
ATOM 1671 N N . CYS B 1 53 ? -6.387 13.211 -3.102 1 90.88 53 CYS B N 1
ATOM 1672 C CA . CYS B 1 53 ? -7.398 14.062 -3.719 1 90.88 53 CYS B CA 1
ATOM 1673 C C . CYS B 1 53 ? -8.188 14.82 -2.66 1 90.88 53 CYS B C 1
ATOM 1675 O O . CYS B 1 53 ? -8.594 15.969 -2.879 1 90.88 53 CYS B O 1
ATOM 1677 N N . GLN B 1 54 ? -8.445 14.211 -1.609 1 86.25 54 GLN B N 1
ATOM 1678 C CA . GLN B 1 54 ? -9.188 14.844 -0.524 1 86.25 54 GLN B CA 1
ATOM 1679 C C . GLN B 1 54 ? -8.445 16.062 0.011 1 86.25 54 GLN B C 1
ATOM 1681 O O . GLN B 1 54 ? -9.07 17.047 0.408 1 86.25 54 GLN B O 1
ATOM 1686 N N . LEU B 1 55 ? -7.191 15.969 0.014 1 83.94 55 LEU B N 1
ATOM 1687 C CA . LEU B 1 55 ? -6.379 17.094 0.467 1 83.94 55 LEU B CA 1
ATOM 1688 C C . LEU B 1 55 ? -6.441 18.25 -0.531 1 83.94 55 LEU B C 1
ATOM 1690 O O . LEU B 1 55 ? -6.512 19.422 -0.136 1 83.94 55 LEU B O 1
ATOM 1694 N N . GLU B 1 56 ? -6.398 17.906 -1.729 1 76.56 56 GLU B N 1
ATOM 1695 C CA . GLU B 1 56 ? -6.445 18.906 -2.781 1 76.56 56 GLU B CA 1
ATOM 1696 C C . GLU B 1 56 ? -7.766 19.672 -2.756 1 76.56 56 GLU B C 1
ATOM 1698 O O . GLU B 1 56 ? -7.797 20.875 -3.045 1 76.56 56 GLU B O 1
ATOM 1703 N N . LYS B 1 57 ? -8.797 19.016 -2.393 1 75.31 57 LYS B N 1
ATOM 1704 C CA . LYS B 1 57 ? -10.117 19.641 -2.322 1 75.31 57 LYS B CA 1
ATOM 1705 C C . LYS B 1 57 ? -10.219 20.562 -1.106 1 75.31 57 LYS B C 1
ATOM 1707 O O . LYS B 1 57 ? -10.891 21.594 -1.158 1 75.31 57 LYS B O 1
ATOM 1712 N N . GLN B 1 58 ? -9.844 20.078 -0.044 1 64 58 GLN B N 1
ATOM 1713 C CA . GLN B 1 58 ? -9.906 20.875 1.175 1 64 58 GLN B CA 1
ATOM 1714 C C . GLN B 1 58 ? -8.898 22.016 1.134 1 64 58 GLN B C 1
ATOM 1716 O O . GLN B 1 58 ? -9.125 23.078 1.724 1 64 58 GLN B O 1
ATOM 1721 N N . GLU B 1 59 ? -7.465 21.578 0.926 1 55.06 59 GLU B N 1
ATOM 1722 C CA . GLU B 1 59 ? -6.371 22.516 1.146 1 55.06 59 GLU B CA 1
ATOM 1723 C C . GLU B 1 59 ? -6.527 23.75 0.276 1 55.06 59 GLU B C 1
ATOM 1725 O O . GLU B 1 59 ? -6.238 23.719 -0.921 1 55.06 59 GLU B O 1
ATOM 1730 N N . GLY B 1 60 ? -7.469 24.297 0.05 1 50.09 60 GLY B N 1
ATOM 1731 C CA . GLY B 1 60 ? -7.34 25.734 -0.044 1 50.09 60 GLY B CA 1
ATOM 1732 C C . GLY B 1 60 ? -6.141 26.281 0.708 1 50.09 60 GLY B C 1
ATOM 1733 O O . GLY B 1 60 ? -6.27 27.203 1.511 1 50.09 60 GLY B O 1
ATOM 1734 N N . PHE B 1 61 ? -5.535 25.406 1.28 1 51.09 61 PHE B N 1
ATOM 1735 C CA . PHE B 1 61 ? -4.453 25.766 2.189 1 51.09 61 PHE B CA 1
ATOM 1736 C C . PHE B 1 61 ? -3.439 26.672 1.498 1 51.09 61 PHE B C 1
ATOM 1738 O O . PHE B 1 61 ? -2.578 26.203 0.755 1 51.09 61 PHE B O 1
ATOM 1745 N N . ARG B 1 62 ? -4.008 27.656 1.089 1 51.66 62 ARG B N 1
ATOM 1746 C CA . ARG B 1 62 ? -3.453 28.734 0.274 1 51.66 62 ARG B CA 1
ATOM 1747 C C . ARG B 1 62 ? -2.045 29.094 0.734 1 51.66 62 ARG B C 1
ATOM 1749 O O . ARG B 1 62 ? -1.107 29.109 -0.066 1 51.66 62 ARG B O 1
ATOM 1756 N N . GLN B 1 63 ? -1.954 30.234 1.665 1 49.75 63 GLN B N 1
ATOM 1757 C CA . GLN B 1 63 ? -0.855 31.188 1.763 1 49.75 63 GLN B CA 1
ATOM 1758 C C . GLN B 1 63 ? 0.3 30.609 2.578 1 49.75 63 GLN B C 1
ATOM 1760 O O . GLN B 1 63 ? 0.099 30.125 3.693 1 49.75 63 GLN B O 1
ATOM 1765 N N . PRO B 1 64 ? 1.352 30.109 1.909 1 51.72 64 PRO B N 1
ATOM 1766 C CA . PRO B 1 64 ? 2.551 29.812 2.697 1 51.72 64 PRO B CA 1
ATOM 1767 C C . PRO B 1 64 ? 2.645 30.656 3.967 1 51.72 64 PRO B C 1
ATOM 1769 O O . PRO B 1 64 ? 2.262 31.844 3.961 1 51.72 64 PRO B O 1
ATOM 1772 N N . LEU B 1 65 ? 2.33 30.078 5.094 1 53 65 LEU B N 1
ATOM 1773 C CA . LEU B 1 65 ? 2.582 30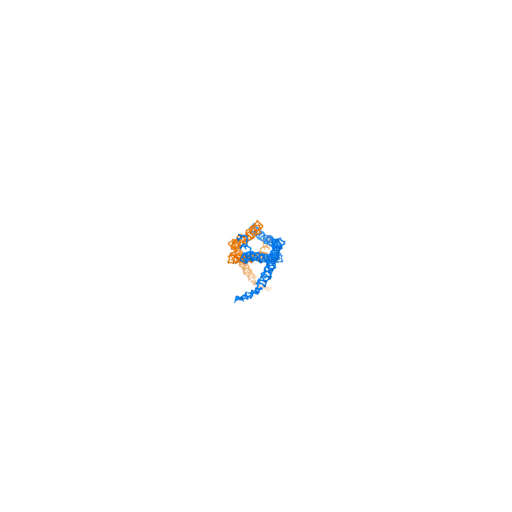.828 6.32 1 53 65 LEU B CA 1
ATOM 1774 C C . LEU B 1 65 ? 3.912 31.578 6.238 1 53 65 LEU B C 1
ATOM 1776 O O . LEU B 1 65 ? 4.867 31.078 5.641 1 53 65 LEU B O 1
ATOM 1780 N N . PRO B 1 66 ? 3.93 32.781 6.402 1 51.72 66 PRO B N 1
ATOM 1781 C CA . PRO B 1 66 ? 5.191 33.531 6.523 1 51.72 66 PRO B CA 1
ATOM 1782 C C . PRO B 1 66 ? 6.094 32.969 7.621 1 51.72 66 PRO B C 1
ATOM 1784 O O . PRO B 1 66 ? 5.605 32.5 8.656 1 51.72 66 PRO B O 1
ATOM 1787 N N . GLY B 1 67 ? 7.352 32.625 7.402 1 57.19 67 GLY B N 1
ATOM 1788 C CA . GLY B 1 67 ? 8.453 32.281 8.297 1 57.19 67 GLY B CA 1
ATOM 1789 C C . GLY B 1 67 ? 9.102 30.953 7.984 1 57.19 67 GLY B C 1
ATOM 1790 O O . GLY B 1 67 ? 8.508 30.109 7.309 1 57.19 67 GLY B O 1
ATOM 1791 N N . ASP B 1 68 ? 10.281 30.922 8.273 1 57.75 68 ASP B N 1
ATOM 1792 C CA . ASP B 1 68 ? 11.227 29.859 7.965 1 57.75 68 ASP B CA 1
ATOM 1793 C C . ASP B 1 68 ? 10.688 28.5 8.422 1 57.75 68 ASP B C 1
ATOM 1795 O O . ASP B 1 68 ? 10.758 27.516 7.688 1 57.75 68 ASP B O 1
ATOM 1799 N N . TYR B 1 69 ? 10.336 28.5 9.727 1 56.88 69 TYR B N 1
ATOM 1800 C CA . TYR B 1 69 ? 9.914 27.219 10.297 1 56.88 69 TYR B CA 1
ATOM 1801 C C . TYR B 1 69 ? 8.672 26.703 9.594 1 56.88 69 TYR B C 1
ATOM 1803 O O . TYR B 1 69 ? 8.555 25.5 9.336 1 56.88 69 TYR B O 1
ATOM 1811 N N . LYS B 1 70 ? 7.844 27.641 9.266 1 64.19 70 LYS B N 1
ATOM 1812 C CA . LYS B 1 70 ? 6.656 27.281 8.492 1 64.19 70 LYS B CA 1
ATOM 1813 C C . LYS B 1 70 ? 7.039 26.688 7.141 1 64.19 70 LYS B C 1
ATOM 1815 O O . LYS B 1 70 ? 6.422 25.719 6.688 1 64.19 70 LYS B O 1
ATOM 1820 N N . SER B 1 71 ? 8.219 27.203 6.914 1 69.88 71 SER B N 1
ATOM 1821 C CA . SER B 1 71 ? 8.688 26.75 5.609 1 69.88 71 SER B CA 1
ATOM 1822 C C . SER B 1 71 ? 9.117 25.281 5.66 1 69.88 71 SER B C 1
ATOM 1824 O O . SER B 1 71 ? 8.789 24.5 4.77 1 69.88 71 SER B O 1
ATOM 1826 N N . GLN B 1 72 ? 9.75 24.906 6.863 1 77.19 72 GLN B N 1
ATOM 1827 C CA . GLN B 1 72 ? 10.242 23.547 6.961 1 77.19 72 GLN B CA 1
ATOM 1828 C C . GLN B 1 72 ? 9.086 22.547 7.078 1 77.19 72 GLN B C 1
ATOM 1830 O O . GLN B 1 72 ? 9.102 21.484 6.445 1 77.19 72 GLN B O 1
ATOM 1835 N N . ILE B 1 73 ? 8.102 22.938 7.797 1 78 73 ILE B N 1
ATOM 1836 C CA . ILE B 1 73 ? 6.957 22.047 7.996 1 78 73 ILE B CA 1
ATOM 1837 C C . ILE B 1 73 ? 6.16 21.938 6.695 1 78 73 ILE B C 1
ATOM 1839 O O . ILE B 1 73 ? 5.715 20.844 6.328 1 78 73 ILE B O 1
ATOM 1843 N N . SER B 1 74 ? 6.102 23.109 6.105 1 78.94 74 SER B N 1
ATOM 1844 C CA . SER B 1 74 ? 5.406 23.125 4.82 1 78.94 74 SER B CA 1
ATOM 1845 C C . SER B 1 74 ? 6.109 22.234 3.803 1 78.94 74 SER B C 1
ATOM 1847 O O . SER B 1 74 ? 5.461 21.469 3.078 1 78.94 74 SER B O 1
ATOM 1849 N N . LYS B 1 75 ? 7.438 22.312 3.844 1 83.25 75 LYS B N 1
ATOM 1850 C CA . LYS B 1 75 ? 8.219 21.516 2.914 1 83.25 75 LYS B CA 1
ATOM 1851 C C . LYS B 1 75 ? 8.062 20.016 3.209 1 83.25 75 LYS B C 1
ATOM 1853 O O . LYS B 1 75 ? 7.859 19.219 2.295 1 83.25 75 LYS B O 1
ATOM 1858 N N . SER B 1 76 ? 8.164 19.688 4.449 1 82.81 76 SER B N 1
ATOM 1859 C CA . SER B 1 76 ? 8.023 18.297 4.84 1 82.81 76 SER B CA 1
ATOM 1860 C C . SER B 1 76 ? 6.645 17.75 4.484 1 82.81 76 SER B C 1
ATOM 1862 O O . SER B 1 76 ? 6.512 16.609 4.059 1 82.81 76 SER B O 1
ATOM 1864 N N . TRP B 1 77 ? 5.688 18.531 4.652 1 85.12 77 TRP B N 1
ATOM 1865 C CA . TRP B 1 77 ? 4.309 18.172 4.344 1 85.12 77 TRP B CA 1
ATOM 1866 C C . TRP B 1 77 ? 4.129 17.938 2.846 1 85.12 77 TRP B C 1
ATOM 1868 O O . TRP B 1 77 ? 3.529 16.938 2.436 1 85.12 77 TRP B O 1
ATOM 1878 N N . TRP B 1 78 ? 4.711 18.797 2.131 1 84.75 78 TRP B N 1
ATOM 1879 C CA . TRP B 1 78 ? 4.59 18.672 0.683 1 84.75 78 TRP B CA 1
ATOM 1880 C C . TRP B 1 78 ? 5.297 17.406 0.184 1 84.75 78 TRP B C 1
ATOM 1882 O O . TRP B 1 78 ? 4.801 16.734 -0.716 1 84.75 78 TRP B O 1
ATOM 1892 N N . VAL B 1 79 ? 6.41 17.172 0.721 1 89.12 79 VAL B N 1
ATOM 1893 C CA . VAL B 1 79 ? 7.145 15.961 0.362 1 89.12 79 VAL B CA 1
ATOM 1894 C C . VAL B 1 79 ? 6.289 14.727 0.652 1 89.12 79 VAL B C 1
ATOM 1896 O O . VAL B 1 79 ? 6.191 13.82 -0.18 1 89.12 79 VAL B O 1
ATOM 1899 N N . LEU B 1 80 ? 5.617 14.758 1.782 1 91.31 80 LEU B N 1
ATOM 1900 C CA . LEU B 1 80 ? 4.773 13.625 2.16 1 91.31 80 LEU B CA 1
ATOM 1901 C C . LEU B 1 80 ? 3.6 13.477 1.198 1 91.31 80 LEU B C 1
ATOM 1903 O O . LEU B 1 80 ? 3.273 12.367 0.776 1 91.31 80 LEU B O 1
ATOM 1907 N N . VAL B 1 81 ? 3.037 14.562 0.853 1 91.31 81 VAL B N 1
ATOM 1908 C CA . VAL B 1 81 ? 1.895 14.57 -0.056 1 91.31 81 VAL B CA 1
ATOM 1909 C C . VAL B 1 81 ? 2.324 14.062 -1.43 1 91.31 81 VAL B C 1
ATOM 1911 O O . VAL B 1 81 ? 1.661 13.203 -2.016 1 91.31 81 VAL B O 1
ATOM 1914 N N . SER B 1 82 ? 3.447 14.484 -1.826 1 93.19 82 SER B N 1
ATOM 1915 C CA . SER B 1 82 ? 3.971 14.07 -3.125 1 93.19 82 SER B CA 1
ATOM 1916 C C . SER B 1 82 ? 4.328 12.586 -3.129 1 93.19 82 SER B C 1
ATOM 1918 O O . SER B 1 82 ? 4.062 11.883 -4.105 1 93.19 82 SER B O 1
ATOM 1920 N N . GLN B 1 83 ? 4.902 12.195 -2.084 1 92.44 83 GLN B N 1
ATOM 1921 C CA . GLN B 1 83 ? 5.258 10.789 -1.95 1 92.44 83 GLN B CA 1
ATOM 1922 C C . GLN B 1 83 ? 4.016 9.898 -1.994 1 92.44 83 GLN B C 1
ATOM 1924 O O . GLN B 1 83 ? 4.059 8.789 -2.529 1 92.44 83 GLN B O 1
ATOM 1929 N N . THR B 1 84 ? 2.961 10.359 -1.4 1 94.62 84 THR B N 1
ATOM 1930 C CA . THR B 1 84 ? 1.712 9.602 -1.408 1 94.62 84 THR B CA 1
ATOM 1931 C C . THR B 1 84 ? 1.212 9.398 -2.836 1 94.62 84 THR B C 1
ATOM 1933 O O . THR B 1 84 ? 0.863 8.281 -3.225 1 94.62 84 THR B O 1
ATOM 1936 N N . GLU B 1 85 ? 1.232 10.414 -3.592 1 94.44 85 GLU B N 1
ATOM 1937 C CA . GLU B 1 85 ? 0.81 10.32 -4.988 1 94.44 85 GLU B CA 1
ATOM 1938 C C . GLU B 1 85 ? 1.765 9.445 -5.793 1 94.44 85 GLU B C 1
ATOM 1940 O O . GLU B 1 85 ? 1.328 8.625 -6.605 1 94.44 85 GLU B O 1
ATOM 1945 N N . GLY B 1 86 ? 3.08 9.656 -5.539 1 96.44 86 GLY B N 1
ATOM 1946 C CA . GLY B 1 86 ? 4.07 8.828 -6.207 1 96.44 86 GLY B CA 1
ATOM 1947 C C . GLY B 1 86 ? 3.91 7.348 -5.91 1 96.44 86 GLY B C 1
ATOM 1948 O O . GLY B 1 86 ? 3.961 6.516 -6.816 1 96.44 86 GLY B O 1
ATOM 1949 N N . LEU B 1 87 ? 3.705 7.051 -4.684 1 95.19 87 LEU B N 1
ATOM 1950 C CA . LEU B 1 87 ? 3.521 5.664 -4.277 1 95.19 87 LEU B CA 1
ATOM 1951 C C . LEU B 1 87 ? 2.252 5.082 -4.895 1 95.19 87 LEU B C 1
ATOM 1953 O O . LEU B 1 87 ? 2.238 3.922 -5.312 1 95.19 87 LEU B O 1
ATOM 1957 N N . SER B 1 88 ? 1.201 5.852 -4.891 1 97.44 88 SER B N 1
ATOM 1958 C CA . SER B 1 88 ? -0.044 5.418 -5.516 1 97.44 88 SER B CA 1
ATOM 1959 C C . SER B 1 88 ? 0.179 5.008 -6.969 1 97.44 88 SER B C 1
ATOM 1961 O O . SER B 1 88 ? -0.285 3.951 -7.398 1 97.44 88 SER B O 1
ATOM 1963 N N . GLN B 1 89 ? 0.908 5.777 -7.672 1 97.19 89 GLN B N 1
ATOM 1964 C CA . GLN B 1 89 ? 1.176 5.504 -9.078 1 97.19 89 GLN B CA 1
ATOM 1965 C C . GLN B 1 89 ? 2.035 4.254 -9.242 1 97.19 89 GLN B C 1
ATOM 1967 O O . GLN B 1 89 ? 1.778 3.428 -10.125 1 97.19 89 GLN B O 1
ATOM 1972 N N . ILE B 1 90 ? 2.996 4.176 -8.43 1 96.12 90 ILE B N 1
ATOM 1973 C CA . ILE B 1 90 ? 3.9 3.033 -8.484 1 96.12 90 ILE B CA 1
ATOM 1974 C C . ILE B 1 90 ? 3.119 1.745 -8.234 1 96.12 90 ILE B C 1
ATOM 1976 O O . ILE B 1 90 ? 3.27 0.769 -8.977 1 96.12 90 ILE B O 1
ATOM 1980 N N . LEU B 1 91 ? 2.307 1.778 -7.238 1 96.81 91 LEU B N 1
ATOM 1981 C CA . LEU B 1 91 ? 1.526 0.594 -6.895 1 96.81 91 LEU B CA 1
ATOM 1982 C C . LEU B 1 91 ? 0.53 0.26 -8 1 96.81 91 LEU B C 1
ATOM 1984 O O . LEU B 1 91 ? 0.319 -0.912 -8.32 1 96.81 91 LEU B O 1
ATOM 1988 N N . ARG B 1 92 ? -0.071 1.26 -8.586 1 96.44 92 ARG B N 1
ATOM 1989 C CA . ARG B 1 92 ? -1.008 1.057 -9.688 1 96.44 92 ARG B CA 1
ATOM 1990 C C . ARG B 1 92 ? -0.313 0.427 -10.891 1 96.44 92 ARG B C 1
ATOM 1992 O O . ARG B 1 92 ? -0.816 -0.536 -11.469 1 96.44 92 ARG B O 1
ATOM 1999 N N . ARG B 1 93 ? 0.822 0.926 -11.219 1 95.19 93 ARG B N 1
ATOM 2000 C CA . ARG B 1 93 ? 1.6 0.396 -12.336 1 95.19 93 ARG B CA 1
ATOM 2001 C C . ARG B 1 93 ? 2.029 -1.043 -12.07 1 95.19 93 ARG B C 1
ATOM 2003 O O . ARG B 1 93 ? 1.975 -1.889 -12.961 1 95.19 93 ARG B O 1
ATOM 2010 N N . HIS B 1 94 ? 2.463 -1.26 -10.852 1 92.81 94 HIS B N 1
ATOM 2011 C CA . HIS B 1 94 ? 2.869 -2.609 -10.469 1 92.81 94 HIS B CA 1
ATOM 2012 C C . HIS B 1 94 ? 1.72 -3.598 -10.641 1 92.81 94 HIS B C 1
ATOM 2014 O O . HIS B 1 94 ? 1.911 -4.691 -11.18 1 92.81 94 HIS B O 1
ATOM 2020 N N . ALA B 1 95 ? 0.564 -3.221 -10.156 1 94.56 95 ALA B N 1
ATOM 2021 C CA . ALA B 1 95 ? -0.612 -4.078 -10.273 1 94.56 95 ALA B CA 1
ATOM 2022 C C . ALA B 1 95 ? -0.947 -4.355 -11.734 1 94.56 95 ALA B C 1
ATOM 2024 O O . ALA B 1 95 ? -1.263 -5.492 -12.102 1 94.56 95 ALA B O 1
ATOM 2025 N N . GLU B 1 96 ? -0.842 -3.361 -12.539 1 94.25 96 GLU B N 1
ATOM 2026 C CA . GLU B 1 96 ? -1.142 -3.498 -13.961 1 94.25 96 GLU B CA 1
ATOM 2027 C C . GLU B 1 96 ? -0.112 -4.383 -14.656 1 94.25 96 GLU B C 1
ATOM 2029 O O . GLU B 1 96 ? -0.466 -5.203 -15.508 1 94.25 96 GLU B O 1
ATOM 2034 N N . ASP B 1 97 ? 1.149 -4.238 -14.305 1 91.88 97 ASP B N 1
ATOM 2035 C CA . ASP B 1 97 ? 2.221 -5.035 -14.898 1 91.88 97 ASP B CA 1
ATOM 2036 C C . ASP B 1 97 ? 2.066 -6.512 -14.539 1 91.88 97 ASP B C 1
ATOM 2038 O O . ASP B 1 97 ? 2.318 -7.387 -15.367 1 91.88 97 ASP B O 1
ATOM 2042 N N . LEU B 1 98 ? 1.669 -6.801 -13.32 1 89.56 98 LEU B N 1
ATOM 2043 C CA . LEU B 1 98 ? 1.455 -8.18 -12.898 1 89.56 98 LEU B CA 1
ATOM 2044 C C . LEU B 1 98 ? 0.322 -8.828 -13.688 1 89.56 98 LEU B C 1
ATOM 2046 O O . LEU B 1 98 ? 0.434 -9.977 -14.117 1 89.56 98 LEU B O 1
ATOM 2050 N N . ALA B 1 99 ? -0.682 -8.023 -13.906 1 83.94 99 ALA B N 1
ATOM 2051 C CA . ALA B 1 99 ? -1.868 -8.523 -14.594 1 83.94 99 ALA B CA 1
ATOM 2052 C C . ALA B 1 99 ? -1.59 -8.75 -16.078 1 83.94 99 ALA B C 1
ATOM 2054 O O . ALA B 1 99 ? -2.158 -9.664 -16.688 1 83.94 99 ALA B O 1
ATOM 2055 N N . ALA B 1 100 ? -0.705 -8.008 -16.656 1 80.56 100 ALA B N 1
ATOM 2056 C CA . ALA B 1 100 ? -0.464 -8.055 -18.094 1 80.56 100 ALA B CA 1
ATOM 2057 C C . ALA B 1 100 ? 0.65 -9.047 -18.422 1 80.56 100 ALA B C 1
ATOM 2059 O O . ALA B 1 100 ? 0.617 -9.695 -19.469 1 80.56 100 ALA B O 1
ATOM 2060 N N . GLY B 1 101 ? 1.631 -9.102 -17.531 1 85.69 101 GLY B N 1
ATOM 2061 C CA . GLY B 1 101 ? 2.781 -9.883 -17.953 1 85.69 101 GLY B CA 1
ATOM 2062 C C . GLY B 1 101 ? 2.842 -11.258 -17.297 1 85.69 101 GLY B C 1
ATOM 2063 O O . GLY B 1 101 ? 2.379 -12.242 -17.875 1 85.69 101 GLY B O 1
ATOM 2064 N N . PRO B 1 102 ? 3.193 -11.375 -16.125 1 86.62 102 PRO B N 1
ATOM 2065 C CA . PRO B 1 102 ? 3.43 -12.656 -15.453 1 86.62 102 PRO B CA 1
ATOM 2066 C C . PRO B 1 102 ? 2.16 -13.492 -15.32 1 86.62 102 PRO B C 1
ATOM 2068 O O . PRO B 1 102 ? 2.201 -14.711 -15.484 1 86.62 102 PRO B O 1
ATOM 2071 N N . LEU B 1 103 ? 1.079 -12.883 -15.07 1 90.38 103 LEU B N 1
ATOM 2072 C CA . LEU B 1 103 ? -0.176 -13.602 -14.867 1 90.38 103 LEU B CA 1
ATOM 2073 C C . LEU B 1 103 ? -0.643 -14.242 -16.172 1 90.38 103 LEU B C 1
ATOM 2075 O O . LEU B 1 103 ? -1.132 -15.375 -16.172 1 90.38 103 LEU B O 1
ATOM 2079 N N . ASN B 1 104 ? -0.517 -13.547 -17.234 1 89.56 104 ASN B N 1
ATOM 2080 C CA . ASN B 1 104 ? -0.869 -14.102 -18.547 1 89.56 104 ASN B CA 1
ATOM 2081 C C . ASN B 1 104 ? 0.002 -15.305 -18.891 1 89.56 104 ASN B C 1
ATOM 2083 O O . ASN B 1 104 ? -0.506 -16.344 -19.328 1 89.56 104 ASN B O 1
ATOM 2087 N N . LYS B 1 105 ? 1.268 -15.094 -18.766 1 86.94 105 LYS B N 1
ATOM 2088 C CA . LYS B 1 105 ? 2.201 -16.188 -19.047 1 86.94 105 LYS B CA 1
ATOM 2089 C C . LYS B 1 105 ? 1.889 -17.406 -18.188 1 86.94 105 LYS B C 1
ATOM 2091 O O . LYS B 1 105 ? 1.936 -18.531 -18.672 1 86.94 105 LYS B O 1
ATOM 2096 N N . LEU B 1 106 ? 1.578 -17.172 -16.953 1 89.5 106 LEU B N 1
ATOM 2097 C CA . LEU B 1 106 ? 1.246 -18.25 -16.031 1 89.5 106 LEU B CA 1
ATOM 2098 C C . LEU B 1 106 ? -0.042 -18.953 -16.453 1 89.5 106 LEU B C 1
ATOM 2100 O O . LEU B 1 106 ? -0.126 -20.172 -16.438 1 89.5 106 LEU B O 1
ATOM 2104 N N . THR B 1 107 ? -1.008 -18.172 -16.891 1 92.56 107 THR B N 1
ATOM 2105 C CA . THR B 1 107 ? -2.279 -18.719 -17.344 1 92.56 107 THR B CA 1
ATOM 2106 C C . THR B 1 107 ? -2.076 -19.625 -18.562 1 92.56 107 THR B C 1
ATOM 2108 O O . THR B 1 107 ? -2.648 -20.719 -18.641 1 92.56 107 THR B O 1
ATOM 2111 N N . LEU B 1 108 ? -1.211 -19.172 -19.438 1 91.75 108 LEU B N 1
ATOM 2112 C CA . LEU B 1 108 ? -0.918 -19.969 -20.625 1 91.75 108 LEU B CA 1
ATOM 2113 C C . LEU B 1 108 ? -0.183 -21.25 -20.266 1 91.75 108 LEU B C 1
ATOM 2115 O O . LEU B 1 108 ? -0.496 -22.312 -20.797 1 91.75 108 LEU B O 1
ATOM 2119 N N . LEU B 1 109 ? 0.759 -21.094 -19.391 1 89.88 109 LEU B N 1
ATOM 2120 C CA . LEU B 1 109 ? 1.523 -22.25 -18.953 1 89.88 109 LEU B CA 1
ATOM 2121 C C . LEU B 1 109 ? 0.616 -23.281 -18.281 1 89.88 109 LEU B C 1
ATOM 2123 O O . LEU B 1 109 ? 0.743 -24.484 -18.547 1 89.88 109 LEU B O 1
ATOM 2127 N N . ILE B 1 110 ? -0.26 -22.875 -17.484 1 94.31 110 ILE B N 1
ATOM 2128 C CA . ILE B 1 110 ? -1.197 -23.766 -16.797 1 94.31 110 ILE B CA 1
ATOM 2129 C C . ILE B 1 110 ? -2.066 -24.484 -17.844 1 94.31 110 ILE B C 1
ATOM 2131 O O . ILE B 1 110 ? -2.258 -25.688 -17.766 1 94.31 110 ILE B O 1
ATOM 2135 N N . ARG B 1 111 ? -2.531 -23.734 -18.75 1 95.31 111 ARG B N 1
ATOM 2136 C CA . ARG B 1 111 ? -3.354 -24.312 -19.812 1 95.31 111 ARG B CA 1
ATOM 2137 C C . ARG B 1 111 ? -2.58 -25.375 -20.594 1 95.31 111 ARG B C 1
ATOM 2139 O O . ARG B 1 111 ? -3.092 -26.469 -20.844 1 95.31 111 ARG B O 1
ATOM 2146 N N . ASP B 1 112 ? -1.408 -25.016 -20.984 1 93.62 112 ASP B N 1
ATOM 2147 C CA . ASP B 1 112 ? -0.567 -25.938 -21.734 1 93.62 112 ASP B CA 1
ATOM 2148 C C . ASP B 1 112 ? -0.302 -27.203 -20.953 1 93.62 112 ASP B C 1
ATOM 2150 O O . ASP B 1 112 ? -0.36 -28.312 -21.5 1 93.62 112 ASP B O 1
ATOM 2154 N N . LYS B 1 113 ? -0.03 -27.047 -19.719 1 91.5 113 LYS B N 1
ATOM 2155 C CA . LYS B 1 113 ? 0.258 -28.219 -18.891 1 91.5 113 LYS B CA 1
ATOM 2156 C C . LYS B 1 113 ? -0.988 -29.078 -18.703 1 91.5 113 LYS B C 1
ATOM 2158 O O . LYS B 1 113 ? -0.905 -30.312 -18.688 1 91.5 113 LYS B O 1
ATOM 2163 N N . GLN B 1 114 ? -2.043 -28.406 -18.516 1 94.88 114 GLN B N 1
ATOM 2164 C CA . GLN B 1 114 ? -3.301 -29.125 -18.391 1 94.88 114 GLN B CA 1
ATOM 2165 C C . GLN B 1 114 ? -3.6 -29.938 -19.641 1 94.88 114 GLN B C 1
ATOM 2167 O O . GLN B 1 114 ? -4.023 -31.094 -19.547 1 94.88 114 GLN B O 1
ATOM 2172 N N . GLN B 1 115 ? -3.305 -29.406 -20.781 1 94.56 115 GLN B N 1
ATOM 2173 C CA . GLN B 1 115 ? -3.52 -30.094 -22.062 1 94.56 115 GLN B CA 1
ATOM 2174 C C . GLN B 1 115 ? -2.576 -31.281 -22.219 1 94.56 115 GLN B C 1
ATOM 2176 O O . GLN B 1 115 ? -2.982 -32.344 -22.688 1 94.56 115 GLN B O 1
ATOM 2181 N N . LEU B 1 116 ? -1.358 -31.047 -21.859 1 91.31 116 LEU B N 1
ATOM 2182 C CA . LEU B 1 116 ? -0.364 -32.125 -21.953 1 91.31 116 LEU B CA 1
ATOM 2183 C C . LEU B 1 116 ? -0.734 -33.281 -21.047 1 91.31 116 LEU B C 1
ATOM 2185 O O . LEU B 1 116 ? -0.63 -34.438 -21.438 1 91.31 116 LEU B O 1
ATOM 2189 N N . ARG B 1 117 ? -1.152 -32.938 -19.781 1 91.88 117 ARG B N 1
ATOM 2190 C CA . ARG B 1 117 ? -1.569 -33.969 -18.844 1 91.88 117 ARG B CA 1
ATOM 2191 C C . ARG B 1 117 ? -2.752 -34.75 -19.391 1 91.88 117 ARG B C 1
ATOM 2193 O O . ARG B 1 117 ? -2.781 -36 -19.281 1 91.88 117 ARG B O 1
ATOM 2200 N N . LYS B 1 118 ? -3.711 -34.125 -19.984 1 93.94 118 LYS B N 1
ATOM 2201 C CA . LYS B 1 118 ? -4.879 -34.781 -20.578 1 93.94 118 LYS B CA 1
ATOM 2202 C C . LYS B 1 118 ? -4.477 -35.688 -21.734 1 93.94 118 LYS B C 1
ATOM 2204 O O . LYS B 1 118 ? -4.918 -36.844 -21.828 1 93.94 118 LYS B O 1
ATOM 2209 N N . ALA B 1 119 ? -3.658 -35.219 -22.625 1 93.19 119 ALA B N 1
ATOM 2210 C CA . ALA B 1 119 ? -3.197 -36 -23.781 1 93.19 119 ALA B CA 1
ATOM 2211 C C . ALA B 1 119 ? -2.459 -37.25 -23.344 1 93.19 119 ALA B C 1
ATOM 2213 O O . ALA B 1 119 ? -2.68 -38.344 -23.891 1 93.19 119 ALA B O 1
ATOM 2214 N N . TYR B 1 120 ? -1.618 -37.031 -22.391 1 89.69 120 TYR B N 1
ATOM 2215 C CA . TYR B 1 120 ? -0.86 -38.156 -21.875 1 89.69 120 TYR B CA 1
ATOM 2216 C C . TYR B 1 120 ? -1.79 -39.219 -21.281 1 89.69 120 TYR B C 1
ATOM 2218 O O . TYR B 1 120 ? -1.617 -40.406 -21.531 1 89.69 120 TYR B O 1
ATOM 2226 N N . SER B 1 121 ? -2.707 -38.781 -20.531 1 90.5 121 SER B N 1
ATOM 2227 C CA . SER B 1 121 ? -3.664 -39.688 -19.906 1 90.5 121 SER B CA 1
ATOM 2228 C C . SER B 1 121 ? -4.492 -40.438 -20.938 1 90.5 121 SER B C 1
ATOM 2230 O O . SER B 1 121 ? -4.715 -41.625 -20.828 1 90.5 121 SER B O 1
ATOM 2232 N N . GLU B 1 122 ? -4.875 -39.781 -21.953 1 92.88 122 GLU B N 1
ATOM 2233 C CA . GLU B 1 122 ? -5.664 -40.375 -23.016 1 92.88 122 GLU B CA 1
ATOM 2234 C C . GLU B 1 122 ? -4.848 -41.406 -23.797 1 92.88 122 GLU B C 1
ATOM 2236 O O . GLU B 1 122 ? -5.348 -42.469 -24.141 1 92.88 122 GLU B O 1
ATOM 2241 N N . GLN B 1 123 ? -3.611 -41.094 -24.062 1 90.31 123 GLN B N 1
ATOM 2242 C CA . GLN B 1 123 ? -2.719 -42 -24.766 1 90.31 123 GLN B CA 1
ATOM 2243 C C . GLN B 1 123 ? -2.498 -43.281 -23.969 1 90.31 123 GLN B C 1
ATOM 2245 O O . GLN B 1 123 ? -2.523 -44.375 -24.531 1 90.31 123 GLN B O 1
ATOM 2250 N N . TRP B 1 124 ? -2.309 -43.094 -22.719 1 88.69 124 TRP B N 1
ATOM 2251 C CA . TRP B 1 124 ? -2.102 -44.25 -21.859 1 88.69 124 TRP B CA 1
ATOM 2252 C C . TRP B 1 124 ? -3.348 -45.125 -21.812 1 88.69 124 TRP B C 1
ATOM 2254 O O . TRP B 1 124 ? -3.252 -46.344 -21.859 1 88.69 124 TRP B O 1
ATOM 2264 N N . GLN B 1 125 ? -4.5 -44.5 -21.719 1 88.5 125 GLN B N 1
ATOM 2265 C CA . GLN B 1 125 ? -5.758 -45.25 -21.688 1 88.5 125 GLN B CA 1
ATOM 2266 C C . GLN B 1 125 ? -5.957 -46.031 -22.984 1 88.5 125 GLN B C 1
ATOM 2268 O O . GLN B 1 125 ? -6.402 -47.188 -22.953 1 88.5 125 GLN B O 1
ATOM 2273 N N . GLN B 1 126 ? -5.594 -45.5 -24.109 1 91.5 126 GLN B N 1
ATOM 2274 C CA . GLN B 1 126 ? -5.723 -46.156 -25.406 1 91.5 126 GLN B CA 1
ATOM 2275 C C . GLN B 1 126 ? -4.77 -47.344 -25.516 1 91.5 126 GLN B C 1
ATOM 2277 O O . GLN B 1 126 ? -5.16 -48.438 -25.969 1 91.5 126 GLN B O 1
ATOM 2282 N N . LEU B 1 127 ? -3.555 -47.094 -25.109 1 88.56 127 LEU B N 1
ATOM 2283 C CA . LEU B 1 127 ? -2.553 -48.156 -25.156 1 88.56 127 LEU B CA 1
ATOM 2284 C C . LEU B 1 127 ? -2.945 -49.312 -24.25 1 88.56 127 LEU B C 1
ATOM 2286 O O . LEU B 1 127 ? -2.818 -50.469 -24.641 1 88.56 127 LEU B O 1
ATOM 2290 N N . ASN B 1 128 ? -3.471 -48.938 -23.094 1 86 128 ASN B N 1
ATOM 2291 C CA . ASN B 1 128 ? -3.902 -49.938 -22.156 1 86 128 ASN B CA 1
ATOM 2292 C C . ASN B 1 128 ? -5.105 -50.719 -22.688 1 86 128 ASN B C 1
ATOM 2294 O O . ASN B 1 128 ? -5.184 -51.938 -22.516 1 86 128 ASN B O 1
ATOM 2298 N N . GLN B 1 129 ? -6.016 -50.156 -23.281 1 88.19 129 GLN B N 1
ATOM 2299 C CA . GLN B 1 129 ? -7.172 -50.812 -23.875 1 88.19 129 GLN B CA 1
ATOM 2300 C C . GLN B 1 129 ? -6.75 -51.781 -24.984 1 88.19 129 GLN B C 1
ATOM 2302 O O . GLN B 1 129 ? -7.258 -52.906 -25.062 1 88.19 129 GLN B O 1
ATOM 2307 N N . ASP B 1 130 ? -5.816 -51.375 -25.844 1 87.81 130 ASP B N 1
ATOM 2308 C CA . ASP B 1 130 ? -5.309 -52.219 -26.922 1 87.81 130 ASP B CA 1
ATOM 2309 C C . ASP B 1 130 ? -4.594 -53.469 -26.359 1 87.81 130 ASP B C 1
ATOM 2311 O O . ASP B 1 130 ? -4.738 -54.562 -26.891 1 87.81 130 ASP B O 1
ATOM 2315 N N . TYR B 1 131 ? -3.918 -53.156 -25.328 1 83.31 131 TYR B N 1
ATOM 2316 C CA . TYR B 1 131 ? -3.197 -54.281 -24.688 1 83.31 131 TYR B CA 1
ATOM 2317 C C . TYR B 1 131 ? -4.168 -55.312 -24.141 1 83.31 131 TYR B C 1
ATOM 2319 O O . TYR B 1 131 ? -4.008 -56.5 -24.375 1 83.31 131 TYR B O 1
ATOM 2327 N N . VAL B 1 132 ? -5.195 -54.875 -23.438 1 84.88 132 VAL B N 1
ATOM 2328 C CA . VAL B 1 132 ? -6.188 -55.75 -22.844 1 84.88 132 VAL B CA 1
ATOM 2329 C C . VAL B 1 132 ? -6.934 -56.531 -23.938 1 84.88 132 VAL B C 1
ATOM 2331 O O . VAL B 1 132 ? -7.203 -57.719 -23.812 1 84.88 132 VAL B O 1
ATOM 2334 N N . ARG B 1 133 ? -7.176 -55.875 -25.109 1 88.38 133 ARG B N 1
ATOM 2335 C CA . ARG B 1 133 ? -7.863 -56.5 -26.234 1 88.38 133 ARG B CA 1
ATOM 2336 C C . ARG B 1 133 ? -7 -57.594 -26.875 1 88.38 133 ARG B C 1
ATOM 2338 O O . ARG B 1 133 ? -7.492 -58.656 -27.234 1 88.38 133 ARG B O 1
ATOM 2345 N N . ALA B 1 134 ? -5.723 -57.375 -26.984 1 87.5 134 ALA B N 1
ATOM 2346 C CA . ALA B 1 134 ? -4.797 -58.312 -27.594 1 87.5 134 ALA B CA 1
ATOM 2347 C C . ALA B 1 134 ? -4.617 -59.562 -26.719 1 87.5 134 ALA B C 1
ATOM 2349 O O . ALA B 1 134 ? -4.578 -60.688 -27.219 1 87.5 134 ALA B O 1
ATOM 2350 N N . LEU B 1 135 ? -4.637 -59.312 -25.438 1 84.31 135 LEU B N 1
ATOM 2351 C CA . LEU B 1 135 ? -4.504 -60.406 -24.5 1 84.31 135 LEU B CA 1
ATOM 2352 C C . LEU B 1 135 ? -5.738 -61.312 -24.531 1 84.31 135 LEU B C 1
ATOM 2354 O O . LEU B 1 135 ? -5.621 -62.531 -24.484 1 84.31 135 LEU B O 1
ATOM 2358 N N . SER B 1 136 ? -6.855 -60.719 -24.609 1 86.69 136 SER B N 1
ATOM 2359 C CA . SER B 1 136 ? -8.109 -61.469 -24.656 1 86.69 136 SER B CA 1
ATOM 2360 C C . SER B 1 136 ? -8.234 -62.281 -25.938 1 86.69 136 SER B C 1
ATOM 2362 O O . SER B 1 136 ? -8.727 -63.406 -25.922 1 86.69 136 SER B O 1
ATOM 2364 N N . ALA B 1 137 ? -7.684 -61.844 -27.062 1 86.5 137 ALA B N 1
ATOM 2365 C CA . ALA B 1 137 ? -7.746 -62.531 -28.344 1 86.5 137 ALA B CA 1
ATOM 2366 C C . ALA B 1 137 ? -6.793 -63.719 -28.375 1 86.5 137 ALA B C 1
ATOM 2368 O O . ALA B 1 137 ? -7.117 -64.75 -28.953 1 86.5 137 ALA B O 1
ATOM 2369 N N . MET B 1 138 ? -5.641 -63.656 -27.781 1 83.06 138 MET B N 1
ATOM 2370 C CA . MET B 1 138 ? -4.656 -64.75 -27.734 1 83.06 138 MET B CA 1
ATOM 2371 C C . MET B 1 138 ? -5.105 -65.875 -26.797 1 83.06 138 MET B C 1
ATOM 2373 O O . MET B 1 138 ? -4.887 -67.062 -27.078 1 83.06 138 MET B O 1
ATOM 2377 N N . GLY B 1 139 ? -5.738 -65.438 -25.672 1 75.19 139 GLY B N 1
ATOM 2378 C CA . GLY B 1 139 ? -6.223 -66.438 -24.719 1 75.19 139 GLY B CA 1
ATOM 2379 C C . GLY B 1 139 ? -7.391 -67.25 -25.25 1 75.19 139 GLY B C 1
ATOM 2380 O O . GLY B 1 139 ? -7.535 -68.438 -24.922 1 75.19 139 GLY B O 1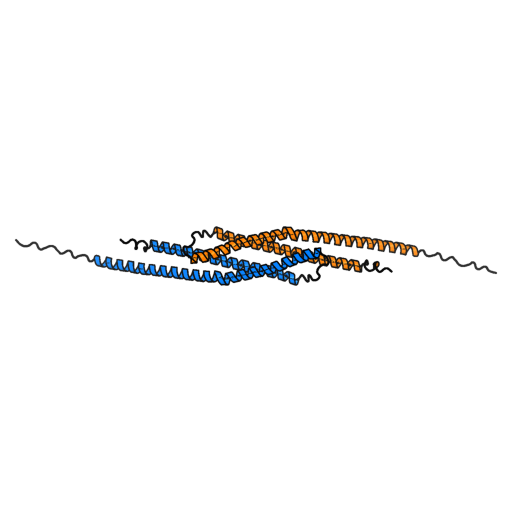
ATOM 2381 N N . SER B 1 140 ? -8.328 -66.812 -26.062 1 70.44 140 SER B N 1
ATOM 2382 C CA . SER B 1 140 ? -9.445 -67.562 -26.641 1 70.44 140 SER B CA 1
ATOM 2383 C C . SER B 1 140 ? -8.977 -68.562 -27.703 1 70.44 140 SER B C 1
ATOM 2385 O O . SER B 1 140 ? -9.625 -69.562 -27.922 1 70.44 140 SER B O 1
ATOM 2387 N N . GLY B 1 141 ? -7.867 -68.375 -28.438 1 64.12 141 GLY B N 1
ATOM 2388 C CA . GLY B 1 141 ? -7.363 -69.312 -29.422 1 64.12 141 GLY B CA 1
ATOM 2389 C C . GLY B 1 141 ? -6.723 -70.5 -28.812 1 64.12 141 GLY B C 1
ATOM 2390 O O . GLY B 1 141 ? -6.746 -71.625 -29.406 1 64.12 141 GLY B O 1
ATOM 2391 N N . VAL B 1 142 ? -6.207 -70.562 -27.734 1 63.91 142 VAL B N 1
ATOM 2392 C CA . VAL B 1 142 ? -5.535 -71.688 -27.125 1 63.91 142 VAL B CA 1
ATOM 2393 C C . VAL B 1 142 ? -6.566 -72.625 -26.516 1 63.91 142 VAL B C 1
ATOM 2395 O O . VAL B 1 142 ? -6.281 -73.812 -26.281 1 63.91 142 VAL B O 1
ATOM 2398 N N . SER B 1 143 ? -7.738 -72.312 -26.234 1 55.78 143 SER B N 1
ATOM 2399 C CA . SER B 1 143 ? -8.656 -73.25 -25.641 1 55.78 143 SER B CA 1
ATOM 2400 C C . SER B 1 143 ? -9.289 -74.125 -26.719 1 55.78 143 SER B C 1
ATOM 2402 O O . SER B 1 143 ? -10.375 -74.688 -26.516 1 55.78 143 SER B O 1
ATOM 2404 N N . SER B 1 144 ? -8.844 -74.125 -28 1 50.84 144 SER B N 1
ATOM 2405 C CA . SER B 1 144 ? -9.461 -75.188 -28.781 1 50.84 144 SER B CA 1
ATOM 2406 C C . SER B 1 144 ? -9.148 -76.562 -28.188 1 50.84 144 SER B C 1
ATOM 2408 O O . SER B 1 144 ? -7.988 -76.875 -27.922 1 50.84 144 SER B O 1
ATOM 2410 N N . PRO B 1 145 ? -10.102 -77.188 -27.484 1 54.03 145 PRO B N 1
ATOM 2411 C CA . PRO B 1 145 ? -10.008 -78.562 -27 1 54.03 145 PRO B CA 1
ATOM 2412 C C . PRO B 1 145 ? -9.477 -79.562 -28.062 1 54.03 145 PRO B C 1
ATOM 2414 O O . PRO B 1 145 ? -9.922 -79.5 -29.203 1 54.03 145 PRO B O 1
ATOM 2417 N N . GLY B 1 146 ? -8.25 -79.75 -28.266 1 49.88 146 GLY B N 1
ATOM 2418 C CA . GLY B 1 146 ? -7.727 -80.875 -29.031 1 49.88 146 GLY B CA 1
ATOM 2419 C C . GLY B 1 146 ? -8.57 -82.125 -28.906 1 49.88 146 GLY B C 1
ATOM 2420 O O . GLY B 1 146 ? -8.984 -82.5 -27.812 1 49.88 146 GLY B O 1
ATOM 2421 N N . ARG B 1 147 ? -9.477 -82.375 -29.875 1 52.44 147 ARG B N 1
ATOM 2422 C CA . ARG B 1 147 ? -10.141 -83.688 -30.047 1 52.44 147 ARG B CA 1
ATOM 2423 C C . ARG B 1 147 ? -9.164 -84.812 -29.828 1 52.44 147 ARG B C 1
ATOM 2425 O O . ARG B 1 147 ? -8.062 -84.812 -30.391 1 52.44 147 ARG B O 1
ATOM 2432 N N . ARG B 1 148 ? -9.164 -85.438 -28.656 1 52.84 148 ARG B N 1
ATOM 2433 C CA . ARG B 1 148 ? -8.43 -86.625 -28.312 1 52.84 148 ARG B CA 1
ATOM 2434 C C . ARG B 1 148 ? -8.648 -87.688 -29.359 1 52.84 148 ARG B C 1
ATOM 2436 O O . ARG B 1 148 ? -9.789 -88 -29.703 1 52.84 148 ARG B O 1
ATOM 2443 N N . PRO B 1 149 ? -7.715 -88.062 -30.25 1 49.25 149 PRO B N 1
ATOM 2444 C CA . PRO B 1 149 ? -7.887 -89.188 -31.188 1 49.25 149 PRO B CA 1
ATOM 2445 C C . PRO B 1 149 ? -8.289 -90.5 -30.484 1 49.25 149 PRO B C 1
ATOM 2447 O O . PRO B 1 149 ? -7.895 -90.75 -29.344 1 49.25 149 PRO B O 1
ATOM 2450 N N . SER B 1 150 ? -9.57 -90.875 -30.594 1 44.19 150 SER B N 1
ATOM 2451 C CA . SER B 1 150 ? -10.164 -92.125 -30.156 1 44.19 150 SER B CA 1
ATOM 2452 C C . SER B 1 150 ? -9.219 -93.312 -30.391 1 44.19 150 SER B C 1
ATOM 2454 O O . SER B 1 150 ? -8.438 -93.25 -31.359 1 44.19 150 SER B O 1
ATOM 2456 N N . SER B 1 151 ? -8.938 -94.188 -29.359 1 41.91 151 SER B N 1
ATOM 2457 C CA . SER B 1 151 ? -8.203 -95.438 -28.984 1 41.91 151 SER B CA 1
ATOM 2458 C C . SER B 1 151 ? -8.289 -96.438 -30.078 1 41.91 151 SER B C 1
ATOM 2460 O O . SER B 1 151 ? -9.242 -96.5 -30.859 1 41.91 151 SER B O 1
ATOM 2462 N N . LEU B 1 152 ? -7.168 -97.125 -30.391 1 46.97 152 LEU B N 1
ATOM 2463 C CA . LEU B 1 152 ? -6.652 -98.25 -31.172 1 46.97 152 LEU B CA 1
ATOM 2464 C C . LEU B 1 152 ? -7.566 -99.5 -31.062 1 46.97 152 LEU B C 1
ATOM 2466 O O . LEU B 1 152 ? -8.047 -99.812 -29.969 1 46.97 152 LEU B O 1
ATOM 2470 N N . GLY B 1 153 ? -8.32 -99.812 -32.125 1 42.44 153 GLY B N 1
ATOM 2471 C CA . GLY B 1 153 ? -9.07 -101 -32.438 1 42.44 153 GLY B CA 1
ATOM 2472 C C . GLY B 1 153 ? -8.391 -102.312 -31.953 1 42.44 153 GLY B C 1
ATOM 2473 O O . GLY B 1 153 ? -7.16 -102.375 -31.969 1 42.44 153 GLY B O 1
ATOM 2474 N N . GLN B 1 154 ? -8.914 -102.938 -30.859 1 41.28 154 GLN B N 1
ATOM 2475 C CA . GLN B 1 154 ? -8.6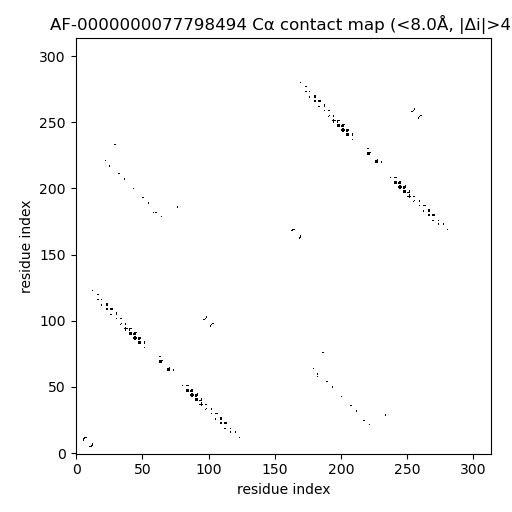48 -104.188 -30.234 1 41.28 154 GLN B CA 1
ATOM 2476 C C . GLN B 1 154 ? -8.57 -105.312 -31.281 1 41.28 154 GLN B C 1
ATOM 2478 O O . GLN B 1 154 ? -9.586 -105.688 -31.859 1 41.28 154 GLN B O 1
ATOM 2483 N N . LEU B 1 155 ? -7.559 -105.312 -32.125 1 37.81 155 LEU B N 1
ATOM 2484 C CA . LEU B 1 155 ? -7.375 -106.438 -33.031 1 37.81 155 LEU B CA 1
ATOM 2485 C C . LEU B 1 155 ? -7.305 -107.75 -32.25 1 37.81 155 LEU B C 1
ATOM 2487 O O . LEU B 1 155 ? -6.484 -107.938 -31.344 1 37.81 155 LEU B O 1
ATOM 2491 N N . GLN B 1 156 ? -8.438 -108.375 -31.938 1 37.56 156 GLN B N 1
ATOM 2492 C CA . GLN B 1 156 ? -8.578 -109.812 -31.516 1 37.56 156 GLN B CA 1
ATOM 2493 C C . GLN B 1 156 ? -7.746 -110.688 -32.406 1 37.56 156 GLN B C 1
ATOM 2495 O O . GLN B 1 156 ? -7.801 -110.625 -33.625 1 37.56 156 GLN B O 1
ATOM 2500 N N . PRO B 1 157 ? -6.809 -111.5 -31.656 1 33 157 PRO B N 1
ATOM 2501 C CA . PRO B 1 157 ? -6.344 -112.688 -32.406 1 33 157 PRO B CA 1
ATOM 2502 C C . PRO B 1 157 ? -7.488 -113.562 -32.875 1 33 157 PRO B C 1
ATOM 2504 O O . PRO B 1 157 ? -8.57 -113.562 -32.281 1 33 157 PRO B O 1
#

InterPro domains:
  IPR001060 FCH domain [PF00611] (13-90)
  IPR001060 FCH domain [SM00055] (1-98)
  IPR027267 AH/BAR domain superfamily [G3DSA:1.20.1270.60] (1-140)
  IPR027267 AH/BAR domain superfamily [SSF103657] (1-137)
  IPR031160 F-BAR domain [PS51741] (1-157)

Sequence (314 aa):
MGFGTELCGPQAHSALLQLQDSELRLLELMKKWMVQRAKSDREYAALLHNTFCQLEKQEGFRQPLPGDYKSQISKSWWVLVSQTEGLSQILRRHAEDLAAGPLNKLTLLIRDKQQLRKAYSEQWQQLNQDYVRALSAMGSGVSSPGRRPSSLGQLQPMGFGTELCGPQAHSALLQLQDSELRLLELMKKWMVQRAKSDREYAALLHNTFCQLEKQEGFRQPLPGDYKSQISKSWWVLVSQTEGLSQILRRHAEDLAAGPLNKLTLLIRDKQQLRKAYSEQWQQLNQDYVRALSAMGSGVSSPGRRPSSLGQLQP

Organism: NCBI:txid2587831

pLDDT: mean 80.18, std 17.76, range [30.97, 97.88]

Foldseek 3Di:
DDPVDVCVDPVVLVVVLVVLVVVLVVLVVVLVVLLVLLVVLLVVLVVLVVVLVVCVVPCCVPDQPPDDVSVVVVVVVVVVSVVSNVSSVVSNVVSVCSVPPVNVVSVVVSVVSVVVSVVSVVVSVVVVVVVVVVVVVVVVVVPPPPPDPDDDDDDDD/DDPVDVCLDPVVLVVVLVVLVVVLVVLVVVLVVLLVLLVVLLVVLVVLVVVLVVCVVPCCVPDQPPDDVSVVVVVVVVVVSVVSNVSSVVSNVVSVCSVPPVNVVSVVVSVVSVVVSVVSVVVSVVVVVVVVVVVVVVVVVVPPPPPDPDDDDPPDD